Protein AF-G9NP53-F1 (afdb_monomer_lite)

Organism: Hypocrea atroviridis (strain ATCC 20476 / IMI 206040) (NCBI:txid452589)

Sequence (324 aa):
MNPSL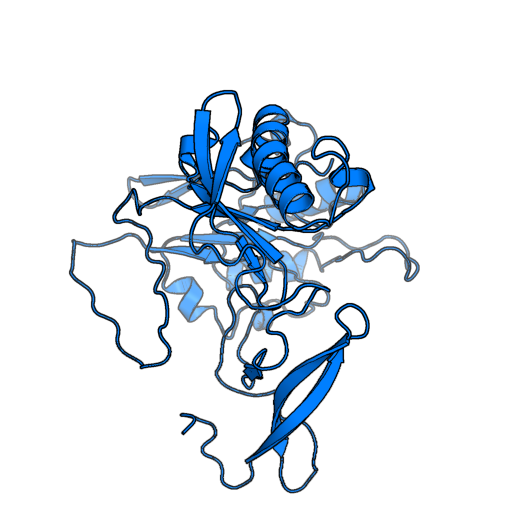ANDDTAITEVKIYNTDTQRILYAHVPVDKKSGISIPAGNATIAGVPGTSAPIWKDYKDAISGSRFKGIIPTRRTIDTLNVQGKKVDCPICDVANISVFVRATDVGLMGSELAKYITANAEVIALCKEPRGKAAQLIGMCADWELVHEQSPGLPFVVLITPLTHGAADLTIWNGDGRTRKEMLPKNMHLLMTGDINLLNVDNSTESFRRVVDSLSAADIVISNLECVLGMPEQAYSIQHEEFFANPFDGAEALHLGKIAAVGLANNINYGARNILGSIATLDKAGVPRTGAGANIEAARKSMIIERGVRKYGFLQRTSVY

pLDDT: mean 75.82, std 16.88, range [30.25, 96.56]

InterPro domains:
  IPR007400 PrpF-like [PF04303] (7-166)
  IPR007400 PrpF-like [PTHR43709] (8-168)
  IPR019079 Capsule synthesis protein, CapA [PF09587] (206-321)

Structure (mmCIF, N/CA/C/O backbone):
data_AF-G9NP53-F1
#
_entry.id   AF-G9NP53-F1
#
loop_
_atom_site.group_PDB
_atom_site.id
_atom_site.type_symbol
_atom_site.label_atom_id
_atom_site.label_alt_id
_atom_site.label_comp_id
_atom_site.label_asym_id
_atom_site.label_entity_id
_atom_site.label_seq_id
_atom_site.pdbx_PDB_ins_code
_atom_site.Cartn_x
_atom_site.Cartn_y
_atom_site.Cartn_z
_atom_site.occupancy
_atom_site.B_iso_or_equiv
_atom_site.auth_seq_id
_atom_site.auth_comp_id
_atom_site.auth_asym_id
_atom_site.auth_atom_id
_atom_site.pdbx_PDB_model_num
ATOM 1 N N . MET A 1 1 ? 17.529 -22.264 0.341 1.00 35.09 1 MET A N 1
ATOM 2 C CA . MET A 1 1 ? 18.015 -22.387 -1.052 1.00 35.09 1 MET A CA 1
ATOM 3 C C . MET A 1 1 ? 16.956 -21.777 -1.953 1.00 35.09 1 MET A C 1
ATOM 5 O O . MET A 1 1 ? 15.795 -22.127 -1.797 1.00 35.09 1 MET A O 1
ATOM 9 N N . ASN A 1 2 ? 17.343 -20.789 -2.760 1.00 33.88 2 ASN A N 1
ATOM 10 C CA . ASN A 1 2 ? 16.453 -19.831 -3.422 1.00 33.88 2 ASN A CA 1
ATOM 11 C C . ASN A 1 2 ? 16.086 -20.331 -4.838 1.00 33.88 2 ASN A C 1
ATOM 13 O O . ASN A 1 2 ? 17.003 -20.532 -5.637 1.00 33.88 2 ASN A O 1
ATOM 17 N N . PRO A 1 3 ? 14.809 -20.594 -5.164 1.00 38.16 3 PRO A N 1
ATOM 18 C CA . PRO A 1 3 ? 14.445 -21.141 -6.463 1.00 38.16 3 PRO A CA 1
ATOM 19 C C . PRO A 1 3 ? 14.340 -20.025 -7.519 1.00 38.16 3 PRO A C 1
ATOM 21 O O . PRO A 1 3 ? 13.545 -19.100 -7.386 1.00 38.16 3 PRO A O 1
ATOM 24 N N . SER A 1 4 ? 15.116 -20.177 -8.601 1.00 41.03 4 SER A N 1
ATOM 25 C CA . SER A 1 4 ? 15.067 -19.453 -9.893 1.00 41.03 4 SER A CA 1
ATOM 26 C C . SER A 1 4 ? 16.008 -18.263 -10.173 1.00 41.03 4 SER A C 1
ATOM 28 O O . SER A 1 4 ? 15.727 -17.457 -11.051 1.00 41.03 4 SER A O 1
ATOM 30 N N . LEU A 1 5 ? 17.209 -18.241 -9.585 1.00 47.09 5 LEU A N 1
ATOM 31 C CA . LEU A 1 5 ? 18.381 -17.597 -10.219 1.00 47.09 5 LEU A CA 1
ATOM 32 C C . LEU A 1 5 ? 19.334 -18.675 -10.758 1.00 47.09 5 LEU A C 1
ATOM 34 O O . LEU A 1 5 ? 20.488 -18.771 -10.356 1.00 47.09 5 LEU A O 1
ATOM 38 N N . ALA A 1 6 ? 18.819 -19.562 -11.611 1.00 44.91 6 ALA A N 1
ATOM 39 C CA . ALA A 1 6 ? 19.603 -20.632 -12.224 1.00 44.91 6 ALA A CA 1
ATOM 40 C C . ALA A 1 6 ? 20.339 -20.106 -13.467 1.00 44.91 6 ALA A C 1
ATOM 42 O O . ALA A 1 6 ? 20.002 -20.443 -14.597 1.00 44.91 6 ALA A O 1
ATOM 43 N N . ASN A 1 7 ? 21.326 -19.242 -13.248 1.00 56.44 7 ASN A N 1
ATOM 44 C CA . ASN A 1 7 ? 22.424 -19.053 -14.186 1.00 56.44 7 ASN A CA 1
ATOM 45 C C . ASN A 1 7 ? 23.712 -18.963 -13.360 1.00 56.44 7 ASN A C 1
ATOM 47 O O . ASN A 1 7 ? 23.769 -18.187 -12.404 1.00 56.44 7 ASN A O 1
ATOM 51 N N . ASP A 1 8 ? 24.728 -19.757 -13.704 1.00 67.44 8 ASP A N 1
ATOM 52 C CA . ASP A 1 8 ? 25.975 -19.877 -12.932 1.00 67.44 8 ASP A CA 1
ATOM 53 C C . ASP A 1 8 ? 26.728 -18.541 -12.793 1.00 67.44 8 ASP A C 1
ATOM 55 O O . ASP A 1 8 ? 27.549 -18.378 -11.887 1.00 67.44 8 ASP A O 1
ATOM 59 N N . ASP A 1 9 ? 26.394 -17.552 -13.623 1.00 78.81 9 ASP A N 1
ATOM 60 C CA . ASP A 1 9 ? 26.949 -16.198 -13.608 1.00 78.81 9 ASP A CA 1
ATOM 61 C C . ASP A 1 9 ? 26.278 -15.237 -12.596 1.00 78.81 9 ASP A C 1
ATOM 63 O O . ASP A 1 9 ? 26.756 -14.120 -12.411 1.00 78.81 9 ASP A O 1
ATOM 67 N N . THR A 1 10 ? 25.216 -15.641 -11.883 1.00 84.88 10 THR A N 1
ATOM 68 C CA . THR A 1 10 ? 24.562 -14.797 -10.857 1.00 84.88 10 THR A CA 1
ATOM 69 C C . THR A 1 10 ? 25.085 -15.079 -9.445 1.00 84.88 10 THR A C 1
ATOM 71 O O . THR A 1 10 ? 25.195 -16.231 -9.021 1.00 84.88 10 THR A O 1
ATOM 74 N N . ALA A 1 11 ? 25.378 -14.025 -8.681 1.00 89.19 11 ALA A N 1
ATOM 75 C CA . ALA A 1 11 ? 25.634 -14.075 -7.242 1.00 89.19 11 ALA A CA 1
ATOM 76 C C . ALA A 1 11 ? 24.608 -13.233 -6.471 1.00 89.19 11 ALA A C 1
ATOM 78 O O . ALA A 1 11 ? 23.942 -12.370 -7.033 1.00 89.19 11 ALA A O 1
ATOM 79 N N . ILE A 1 12 ? 24.487 -13.477 -5.165 1.00 91.62 12 ILE A N 1
ATOM 80 C CA . ILE A 1 12 ? 23.715 -12.627 -4.255 1.00 91.62 12 ILE A CA 1
ATOM 81 C C . ILE A 1 12 ? 24.695 -11.836 -3.395 1.00 91.62 12 ILE A C 1
ATOM 83 O O . ILE A 1 12 ? 25.454 -12.427 -2.628 1.00 91.62 12 ILE A O 1
ATOM 87 N N . THR A 1 13 ? 24.641 -10.512 -3.492 1.00 90.69 13 THR A N 1
ATOM 88 C CA . THR A 1 13 ? 25.391 -9.606 -2.621 1.00 90.69 13 THR A CA 1
ATOM 89 C C . THR A 1 13 ? 24.498 -9.132 -1.487 1.00 90.69 13 THR A C 1
ATOM 91 O O . THR A 1 13 ? 23.418 -8.587 -1.715 1.00 90.69 13 THR A O 1
ATOM 94 N N . GLU A 1 14 ? 24.953 -9.321 -0.250 1.00 92.69 14 GLU A N 1
ATOM 95 C CA . GLU A 1 14 ? 24.309 -8.730 0.920 1.00 92.69 14 GLU A CA 1
ATOM 96 C C . GLU A 1 14 ? 24.763 -7.273 1.079 1.00 92.69 14 GLU A C 1
ATOM 98 O O . GLU A 1 14 ? 25.935 -6.992 1.327 1.00 92.69 14 GLU A O 1
ATOM 103 N N . VAL A 1 15 ? 23.819 -6.342 0.955 1.00 91.06 15 VAL A N 1
ATOM 104 C CA . VAL A 1 15 ? 24.024 -4.918 1.220 1.00 91.06 15 VAL A CA 1
ATOM 105 C C . VAL A 1 15 ? 23.489 -4.601 2.610 1.00 91.06 15 VAL A C 1
ATOM 107 O O . VAL A 1 15 ? 22.301 -4.785 2.884 1.00 91.06 15 VAL A O 1
ATOM 110 N N . LYS A 1 16 ? 24.367 -4.096 3.480 1.00 93.06 16 LYS A N 1
ATOM 111 C CA . LYS A 1 16 ? 24.010 -3.624 4.822 1.00 93.06 16 LYS A CA 1
ATOM 112 C C . LYS A 1 16 ? 23.678 -2.141 4.759 1.00 93.06 16 LYS A C 1
ATOM 114 O O . LYS A 1 16 ? 24.523 -1.329 4.394 1.00 93.06 16 LYS A O 1
ATOM 119 N N . ILE A 1 17 ? 22.447 -1.798 5.110 1.00 90.62 17 ILE A N 1
ATOM 120 C CA . ILE A 1 17 ? 21.911 -0.440 5.055 1.00 90.62 17 ILE A CA 1
ATOM 121 C C . ILE A 1 17 ? 21.710 0.028 6.492 1.00 90.62 17 ILE A C 1
ATOM 123 O O . ILE A 1 17 ? 20.872 -0.516 7.207 1.00 90.62 17 ILE A O 1
ATOM 127 N N . TYR A 1 18 ? 22.467 1.030 6.928 1.00 87.94 18 TYR A N 1
ATOM 128 C CA . TYR A 1 18 ? 22.229 1.669 8.219 1.00 87.94 18 TYR A CA 1
ATOM 129 C C . TYR A 1 18 ? 21.083 2.674 8.085 1.00 87.94 18 TYR A C 1
ATOM 131 O O . TYR A 1 18 ? 21.248 3.725 7.469 1.00 87.94 18 TYR A O 1
ATOM 139 N N . ASN A 1 19 ? 19.913 2.335 8.632 1.00 83.19 19 ASN A N 1
ATOM 140 C CA . ASN A 1 19 ? 18.789 3.259 8.714 1.00 83.19 19 ASN A CA 1
ATOM 141 C C . ASN A 1 19 ? 19.038 4.233 9.872 1.00 83.19 19 ASN A C 1
ATOM 143 O O . ASN A 1 19 ? 19.035 3.824 11.034 1.00 83.19 19 ASN A O 1
ATOM 147 N N . THR A 1 20 ? 19.255 5.509 9.559 1.00 83.69 20 THR A N 1
ATOM 148 C CA . THR A 1 20 ? 19.589 6.549 10.541 1.00 83.69 20 THR A CA 1
ATOM 149 C C . THR A 1 20 ? 18.440 6.881 11.487 1.00 83.69 20 THR A C 1
ATOM 151 O O . THR A 1 20 ? 18.701 7.272 12.623 1.00 83.69 20 THR A O 1
ATOM 154 N N . ASP A 1 21 ? 17.189 6.669 11.071 1.00 76.88 21 ASP A N 1
ATOM 155 C CA . ASP A 1 21 ? 16.013 6.986 11.890 1.00 76.88 21 ASP A CA 1
ATOM 156 C C . ASP A 1 21 ? 15.859 5.998 13.052 1.00 76.88 21 ASP A C 1
ATOM 158 O O . ASP A 1 21 ? 15.597 6.381 14.194 1.00 76.88 21 ASP A O 1
ATOM 162 N N . THR A 1 22 ? 16.071 4.710 12.770 1.00 75.69 22 THR A N 1
ATOM 163 C CA . THR A 1 22 ? 15.953 3.619 13.751 1.00 75.69 22 THR A CA 1
ATOM 164 C C . THR A 1 22 ? 17.302 3.199 14.335 1.00 75.69 22 THR A C 1
ATOM 166 O O . THR A 1 22 ? 17.357 2.413 15.278 1.00 75.69 22 THR A O 1
ATOM 169 N N . GLN A 1 23 ? 18.407 3.684 13.762 1.00 83.56 23 GLN A N 1
ATOM 170 C CA . GLN A 1 23 ? 19.778 3.265 14.072 1.00 83.56 23 GLN A CA 1
ATOM 171 C C . GLN A 1 23 ? 19.969 1.742 13.974 1.00 83.56 23 GLN A C 1
ATOM 173 O O . GLN A 1 23 ? 20.745 1.142 14.723 1.00 83.56 23 GLN A O 1
ATOM 178 N N . ARG A 1 24 ? 19.235 1.098 13.058 1.00 82.06 24 ARG A N 1
ATOM 179 C CA . ARG A 1 24 ? 19.286 -0.353 12.820 1.00 82.06 24 ARG A CA 1
ATOM 180 C C . ARG A 1 24 ? 19.877 -0.664 11.458 1.00 82.06 24 ARG A C 1
ATOM 182 O O . ARG A 1 24 ? 19.814 0.149 10.538 1.00 82.06 24 ARG A O 1
ATOM 189 N N . ILE A 1 25 ? 20.428 -1.866 11.344 1.00 84.69 25 ILE A N 1
ATOM 190 C CA . ILE A 1 25 ? 20.913 -2.400 10.077 1.00 84.69 25 ILE A CA 1
ATOM 191 C C . ILE A 1 25 ? 19.766 -3.145 9.397 1.00 84.69 25 ILE A C 1
ATOM 193 O O . ILE A 1 25 ? 19.175 -4.057 9.971 1.00 84.69 25 ILE A O 1
ATOM 197 N N . LEU A 1 26 ? 19.463 -2.744 8.169 1.00 85.19 26 LEU A N 1
ATOM 198 C CA . LEU A 1 26 ? 18.594 -3.463 7.249 1.00 85.19 26 LEU A CA 1
ATOM 199 C C . LEU A 1 26 ? 19.466 -4.202 6.240 1.00 85.19 26 LEU A C 1
ATOM 201 O O . LEU A 1 26 ? 20.500 -3.688 5.808 1.00 85.19 26 LEU A O 1
ATOM 205 N N . TYR A 1 27 ? 19.033 -5.382 5.826 1.00 86.19 27 TYR A N 1
ATOM 206 C CA . TYR A 1 27 ? 19.751 -6.188 4.852 1.00 86.19 27 TYR A CA 1
ATOM 207 C C . TYR A 1 27 ? 18.969 -6.220 3.545 1.00 86.19 27 TYR A C 1
ATOM 209 O O . TYR A 1 27 ? 17.754 -6.429 3.526 1.00 86.19 27 TYR A O 1
ATOM 217 N N . ALA A 1 28 ? 19.663 -5.993 2.437 1.00 86.38 28 ALA A N 1
ATOM 218 C CA . ALA A 1 28 ? 19.130 -6.230 1.106 1.00 86.38 28 ALA A CA 1
ATOM 219 C C . ALA A 1 28 ? 19.991 -7.283 0.416 1.00 86.38 28 ALA A C 1
ATOM 221 O O . ALA A 1 28 ? 21.193 -7.096 0.253 1.00 86.38 28 ALA A O 1
ATOM 222 N N . HIS A 1 29 ? 19.375 -8.382 0.002 1.00 88.06 29 HIS A N 1
ATOM 223 C CA . HIS A 1 29 ? 20.045 -9.423 -0.764 1.00 88.06 29 HIS A CA 1
ATOM 224 C C . HIS A 1 29 ? 19.788 -9.148 -2.239 1.00 88.06 29 HIS A C 1
ATOM 226 O O . HIS A 1 29 ? 18.692 -9.394 -2.748 1.00 88.06 29 HIS A O 1
ATOM 232 N N . VAL A 1 30 ? 20.786 -8.554 -2.886 1.00 91.56 30 VAL A N 1
ATOM 233 C CA . VAL A 1 30 ? 20.684 -8.029 -4.244 1.00 91.56 30 VAL A CA 1
ATOM 234 C C . VAL A 1 30 ? 21.331 -9.023 -5.208 1.00 91.56 30 VAL A C 1
ATOM 236 O O . VAL A 1 30 ? 22.494 -9.382 -5.008 1.00 91.56 30 VAL A O 1
ATOM 239 N N . PRO A 1 31 ? 20.618 -9.480 -6.248 1.00 89.00 31 PRO A N 1
ATOM 240 C CA . PRO A 1 31 ? 21.229 -10.271 -7.304 1.00 89.00 31 PRO A CA 1
ATOM 241 C C . PRO A 1 31 ? 22.198 -9.403 -8.109 1.00 89.00 31 PRO A C 1
ATOM 243 O O . PRO A 1 31 ? 21.851 -8.300 -8.532 1.00 89.00 31 PRO A O 1
ATOM 246 N N . VAL A 1 32 ? 23.416 -9.902 -8.307 1.00 92.81 32 VAL A N 1
ATOM 247 C CA . VAL A 1 32 ? 24.489 -9.239 -9.052 1.00 92.81 32 VAL A CA 1
ATOM 248 C C . VAL A 1 32 ? 25.103 -10.190 -10.072 1.00 92.81 32 VAL A C 1
ATOM 250 O O . VAL A 1 32 ? 25.197 -11.399 -9.845 1.00 92.81 32 VAL A O 1
ATOM 253 N N . ASP A 1 33 ? 25.542 -9.639 -11.194 1.00 92.38 33 ASP A N 1
ATOM 254 C CA . ASP A 1 33 ? 26.311 -10.368 -12.195 1.00 92.38 33 ASP A CA 1
ATOM 255 C C . ASP A 1 33 ? 27.753 -10.547 -11.696 1.00 92.38 33 ASP A C 1
ATOM 257 O O . ASP A 1 33 ? 28.422 -9.577 -11.337 1.00 92.38 33 ASP A O 1
ATOM 261 N N . LYS A 1 34 ? 28.248 -11.791 -11.641 1.00 89.50 34 LYS A N 1
ATOM 262 C CA . LYS A 1 34 ? 29.565 -12.119 -11.061 1.00 89.50 34 LYS A CA 1
ATOM 263 C C . LYS A 1 34 ? 30.738 -11.470 -11.797 1.00 89.50 34 LYS A C 1
ATOM 265 O O . LYS A 1 34 ? 31.787 -11.276 -11.190 1.00 89.50 34 LYS A O 1
ATOM 270 N N . LYS A 1 35 ? 30.592 -11.187 -13.095 1.00 89.06 35 LYS A N 1
ATOM 271 C CA . LYS A 1 35 ? 31.678 -10.693 -13.956 1.00 89.06 35 LYS A CA 1
ATOM 272 C C . LYS A 1 35 ? 31.791 -9.173 -13.898 1.00 89.06 35 LYS A C 1
ATOM 274 O O . LYS A 1 35 ? 32.889 -8.645 -13.771 1.00 89.06 35 LYS A O 1
ATOM 279 N N . SER A 1 36 ? 30.662 -8.480 -13.987 1.00 90.62 36 SER A N 1
ATOM 280 C CA . SER A 1 36 ? 30.586 -7.017 -13.976 1.00 90.62 36 SER A CA 1
ATOM 281 C C . SER A 1 36 ? 30.440 -6.427 -12.572 1.00 90.62 36 SER A C 1
ATOM 283 O O . SER A 1 36 ? 30.781 -5.266 -12.367 1.00 90.62 36 SER A O 1
ATOM 285 N N . GLY A 1 37 ? 29.929 -7.198 -11.605 1.00 88.81 37 GLY A N 1
ATOM 286 C CA . GLY A 1 37 ? 29.605 -6.724 -10.257 1.00 88.81 37 GLY A CA 1
ATOM 287 C C . GLY A 1 37 ? 28.360 -5.829 -10.186 1.00 88.81 37 GLY A C 1
ATOM 288 O O . GLY A 1 37 ? 28.064 -5.283 -9.124 1.00 88.81 37 GLY A O 1
ATOM 289 N N . ILE A 1 38 ? 27.632 -5.663 -11.294 1.00 91.56 38 ILE A N 1
ATOM 290 C CA . ILE A 1 38 ? 26.453 -4.794 -11.393 1.00 91.56 38 ILE A CA 1
ATOM 291 C C . ILE A 1 38 ? 25.209 -5.563 -10.931 1.00 91.56 38 ILE A C 1
ATOM 293 O O . ILE A 1 38 ? 25.101 -6.774 -11.136 1.00 91.56 38 ILE A O 1
ATOM 297 N N . SER A 1 39 ? 24.258 -4.870 -10.298 1.00 92.06 39 SER A N 1
ATOM 298 C CA . SER A 1 39 ? 22.967 -5.464 -9.941 1.00 92.06 39 SER A CA 1
ATOM 299 C C . SER A 1 39 ? 22.205 -5.923 -11.183 1.00 92.06 39 SER A C 1
ATOM 301 O O . SER A 1 39 ? 22.222 -5.262 -12.217 1.00 92.06 39 SER A O 1
ATOM 303 N N . ILE A 1 40 ? 21.519 -7.058 -11.077 1.00 90.88 40 ILE A N 1
ATOM 304 C CA . ILE A 1 40 ? 20.711 -7.635 -12.152 1.00 90.88 40 ILE A CA 1
ATOM 305 C C . ILE A 1 40 ? 19.269 -7.154 -11.958 1.00 90.88 40 ILE A C 1
ATOM 307 O O . ILE A 1 40 ? 18.625 -7.590 -11.006 1.00 90.88 40 ILE A O 1
ATOM 311 N N . PRO A 1 41 ? 18.724 -6.277 -12.820 1.00 84.31 41 PRO A N 1
ATOM 312 C CA . PRO A 1 41 ? 17.357 -5.782 -12.659 1.00 84.31 41 PRO A CA 1
ATOM 313 C C . PRO A 1 41 ? 16.319 -6.772 -13.200 1.00 84.31 41 PRO A C 1
ATOM 315 O O . PRO A 1 41 ? 15.203 -6.848 -12.694 1.00 84.31 41 PRO A O 1
ATOM 318 N N . ALA A 1 42 ? 16.682 -7.542 -14.228 1.00 87.00 42 ALA A N 1
ATOM 319 C CA . ALA A 1 42 ? 15.784 -8.469 -14.903 1.00 87.00 42 ALA A CA 1
ATOM 320 C C . ALA A 1 42 ? 15.569 -9.757 -14.095 1.00 87.00 42 ALA A C 1
ATOM 322 O O . ALA A 1 42 ? 16.513 -10.370 -13.603 1.00 87.00 42 ALA A O 1
ATOM 323 N N . GLY A 1 43 ? 14.320 -10.202 -14.012 1.00 82.88 43 GLY A N 1
ATOM 324 C CA . GLY A 1 43 ? 13.930 -11.449 -13.361 1.00 82.88 43 GLY A CA 1
ATOM 325 C C . GLY A 1 43 ? 12.447 -11.724 -13.571 1.00 82.88 43 GLY A C 1
ATOM 326 O O . GLY A 1 43 ? 11.799 -11.054 -14.372 1.00 82.88 43 GLY A O 1
ATOM 327 N N . ASN A 1 44 ? 11.913 -12.721 -12.875 1.00 81.31 44 ASN A N 1
ATOM 328 C CA . ASN A 1 44 ? 10.543 -13.220 -13.038 1.00 81.31 44 ASN A CA 1
ATOM 329 C C . ASN A 1 44 ? 9.640 -12.952 -11.817 1.00 81.31 44 ASN A C 1
ATOM 331 O O . ASN A 1 44 ? 8.507 -13.429 -11.791 1.00 81.31 44 ASN A O 1
ATOM 335 N N . ALA A 1 45 ? 10.113 -12.212 -10.808 1.00 67.50 45 ALA A N 1
ATOM 336 C CA . ALA A 1 45 ? 9.325 -11.913 -9.617 1.00 67.50 45 ALA A CA 1
ATOM 337 C C . ALA A 1 45 ? 8.391 -10.717 -9.852 1.00 67.50 45 ALA A C 1
ATOM 339 O O . ALA A 1 45 ? 8.790 -9.728 -10.463 1.00 67.50 45 ALA A O 1
ATOM 340 N N . THR A 1 46 ? 7.170 -10.795 -9.319 1.00 65.56 46 THR A N 1
ATOM 341 C CA . THR A 1 46 ? 6.154 -9.729 -9.349 1.00 65.56 46 THR A CA 1
ATOM 342 C C . THR A 1 46 ? 5.867 -9.217 -7.940 1.00 65.56 46 THR A C 1
ATOM 344 O O . THR A 1 46 ? 5.796 -10.015 -7.004 1.00 65.56 46 THR A O 1
ATOM 347 N N . ILE A 1 47 ? 5.609 -7.918 -7.790 1.00 61.09 47 ILE A N 1
ATOM 348 C CA . ILE A 1 47 ? 5.109 -7.313 -6.546 1.00 61.09 47 ILE A CA 1
ATOM 349 C C . ILE A 1 47 ? 3.778 -6.630 -6.869 1.00 61.09 47 ILE A C 1
ATOM 351 O O . ILE A 1 47 ? 3.680 -5.902 -7.853 1.00 61.09 47 ILE A O 1
ATOM 355 N N . ALA A 1 48 ? 2.738 -6.876 -6.068 1.00 50.94 48 ALA A N 1
ATOM 356 C CA . ALA A 1 48 ? 1.441 -6.231 -6.264 1.00 50.94 48 ALA A CA 1
ATOM 357 C C . ALA A 1 48 ? 1.595 -4.701 -6.203 1.00 50.94 48 ALA A C 1
ATOM 359 O O . ALA A 1 48 ? 2.179 -4.177 -5.258 1.00 50.94 48 ALA A O 1
ATOM 360 N N . GLY A 1 49 ? 1.092 -3.999 -7.220 1.00 51.34 49 GLY A N 1
ATOM 361 C CA . GLY A 1 49 ? 1.283 -2.552 -7.371 1.00 51.34 49 GLY A CA 1
ATOM 362 C C . GLY A 1 49 ? 2.555 -2.136 -8.125 1.00 51.34 49 GLY A C 1
ATOM 363 O O . GLY A 1 49 ? 2.738 -0.946 -8.342 1.00 51.34 49 GLY A O 1
ATOM 364 N N . VAL A 1 50 ? 3.408 -3.074 -8.568 1.00 53.09 50 VAL A N 1
ATOM 365 C CA . VAL A 1 50 ? 4.604 -2.794 -9.388 1.00 53.09 50 VAL A CA 1
ATOM 366 C C . VAL A 1 50 ? 4.495 -3.525 -10.737 1.00 53.09 50 VAL A C 1
ATOM 368 O O . VAL A 1 50 ? 4.502 -4.758 -10.752 1.00 53.09 50 VAL A O 1
ATOM 371 N N . PRO A 1 51 ? 4.380 -2.813 -11.876 1.00 51.38 51 PRO A N 1
ATOM 372 C CA . PRO A 1 51 ? 4.285 -3.437 -13.196 1.00 51.38 51 PRO A CA 1
ATOM 373 C C . PRO A 1 51 ? 5.545 -4.215 -13.607 1.00 51.38 51 PRO A C 1
ATOM 375 O O . PRO A 1 51 ? 6.670 -3.792 -13.352 1.00 51.38 51 PRO A O 1
ATOM 378 N N . GLY A 1 52 ? 5.346 -5.312 -14.340 1.00 67.44 52 GLY A N 1
ATOM 379 C CA . GLY A 1 52 ? 6.425 -6.127 -14.900 1.00 67.44 52 GLY A CA 1
ATOM 380 C C . GLY A 1 52 ? 6.978 -7.179 -13.938 1.00 67.44 52 GLY A C 1
ATOM 381 O O . GLY A 1 52 ? 6.409 -7.463 -12.884 1.00 67.44 52 GLY A O 1
ATOM 382 N N . THR A 1 53 ? 8.083 -7.798 -14.348 1.00 68.56 53 THR A N 1
ATOM 383 C CA . THR A 1 53 ? 8.845 -8.718 -13.509 1.00 68.56 53 THR A CA 1
ATOM 384 C C . THR A 1 53 ? 10.282 -8.253 -13.405 1.00 68.56 53 THR A C 1
ATOM 386 O O . THR A 1 53 ? 10.888 -7.842 -14.396 1.00 68.56 53 THR A O 1
ATOM 389 N N . SER A 1 54 ? 10.838 -8.374 -12.211 1.00 81.19 54 SER A N 1
ATOM 390 C CA . SER A 1 54 ? 12.215 -7.989 -11.930 1.00 81.19 54 SER A CA 1
ATOM 391 C C . SER A 1 54 ? 12.901 -9.070 -11.116 1.00 81.19 54 SER A C 1
ATOM 393 O O . SER A 1 54 ? 12.275 -10.025 -10.640 1.00 81.19 54 SER A O 1
ATOM 395 N N . ALA A 1 55 ? 14.214 -8.950 -10.975 1.00 84.75 55 ALA A N 1
ATOM 396 C CA . ALA A 1 55 ? 14.938 -9.794 -10.049 1.00 84.75 55 ALA A CA 1
ATOM 397 C C . ALA A 1 55 ? 14.462 -9.481 -8.618 1.00 84.75 55 ALA A C 1
ATOM 399 O O . ALA A 1 55 ? 14.359 -8.306 -8.247 1.00 84.75 55 ALA A O 1
ATOM 400 N N . PRO A 1 56 ? 14.145 -10.497 -7.801 1.00 83.19 56 PRO A N 1
ATOM 401 C CA . PRO A 1 56 ? 13.695 -10.258 -6.442 1.00 83.19 56 PRO A CA 1
ATOM 402 C C . PRO A 1 56 ? 14.855 -9.725 -5.598 1.00 83.19 56 PRO A C 1
ATOM 404 O O . PRO A 1 56 ? 15.907 -10.356 -5.501 1.00 83.19 56 PRO A O 1
ATOM 407 N N . ILE A 1 57 ? 14.640 -8.588 -4.937 1.00 82.69 57 ILE A N 1
ATOM 408 C CA . ILE A 1 57 ? 15.509 -8.128 -3.854 1.00 82.69 57 ILE A CA 1
ATOM 409 C C . ILE A 1 57 ? 14.854 -8.547 -2.546 1.00 82.69 57 ILE A C 1
ATOM 411 O O . ILE A 1 57 ? 13.814 -8.010 -2.164 1.00 82.69 57 ILE A O 1
ATOM 415 N N . TRP A 1 58 ? 15.469 -9.498 -1.846 1.00 81.88 58 TRP A N 1
ATOM 416 C CA . TRP A 1 58 ? 14.981 -9.886 -0.527 1.00 81.88 58 TRP A CA 1
ATOM 417 C C . TRP A 1 58 ? 15.380 -8.820 0.489 1.00 81.88 58 TRP A C 1
ATOM 419 O O . TRP A 1 58 ? 16.565 -8.514 0.646 1.00 81.88 58 TRP A O 1
ATOM 429 N N . LYS A 1 59 ? 14.388 -8.243 1.166 1.00 79.56 59 LYS A N 1
ATOM 430 C CA . LYS A 1 59 ? 14.602 -7.338 2.293 1.00 79.56 59 LYS A CA 1
ATOM 431 C C . LYS A 1 59 ? 14.508 -8.137 3.581 1.00 79.56 59 LYS A C 1
ATOM 433 O O . LYS A 1 59 ? 13.483 -8.750 3.861 1.00 79.56 59 LYS A O 1
ATOM 438 N N . ASP A 1 60 ? 15.583 -8.115 4.351 1.00 77.50 60 ASP A N 1
ATOM 439 C CA . ASP A 1 60 ? 15.687 -8.814 5.621 1.00 77.50 60 ASP A CA 1
ATOM 440 C C . ASP A 1 60 ? 15.845 -7.800 6.764 1.00 77.50 60 ASP A C 1
ATOM 442 O O . ASP A 1 60 ? 16.769 -6.982 6.804 1.00 77.50 60 ASP A O 1
ATOM 446 N N . TYR A 1 61 ? 14.884 -7.858 7.683 1.00 75.94 61 TYR A N 1
ATOM 447 C CA . TYR A 1 61 ? 14.736 -6.975 8.835 1.00 75.94 61 TYR A CA 1
ATOM 448 C C . TYR A 1 61 ? 15.186 -7.655 10.141 1.00 75.94 61 TYR A C 1
ATOM 450 O O . TYR A 1 61 ? 14.813 -7.194 11.219 1.00 75.94 61 TYR A O 1
ATOM 458 N N . LYS A 1 62 ? 15.981 -8.737 10.079 1.00 74.81 62 LYS A N 1
ATOM 459 C CA . LYS A 1 62 ? 16.429 -9.514 11.254 1.00 74.81 62 LYS A CA 1
ATOM 460 C C . LYS A 1 62 ? 17.033 -8.674 12.386 1.00 74.81 62 LYS A C 1
ATOM 462 O O . LYS A 1 62 ? 16.745 -8.941 13.549 1.00 74.81 62 LYS A O 1
ATOM 467 N N . ASP A 1 63 ? 17.774 -7.613 12.055 1.00 76.69 63 ASP A N 1
ATOM 468 C CA . ASP A 1 63 ? 18.399 -6.713 13.042 1.00 76.69 63 ASP A CA 1
ATOM 469 C C . ASP A 1 63 ? 17.595 -5.418 13.268 1.00 76.69 63 ASP A C 1
ATOM 471 O O . ASP A 1 63 ? 18.044 -4.505 13.964 1.00 76.69 63 ASP A O 1
ATOM 475 N N . ALA A 1 64 ? 16.390 -5.335 12.698 1.00 69.94 64 ALA A N 1
ATOM 476 C CA . ALA A 1 64 ? 15.414 -4.274 12.946 1.00 69.94 64 ALA A CA 1
ATOM 477 C C . ALA A 1 64 ? 14.389 -4.654 14.029 1.00 69.94 64 ALA A C 1
ATOM 479 O O . ALA A 1 64 ? 13.396 -3.954 14.234 1.00 69.94 64 ALA A O 1
ATOM 480 N N . ILE A 1 65 ? 14.618 -5.765 14.729 1.00 63.97 65 ILE A N 1
ATOM 481 C CA . ILE A 1 65 ? 13.892 -6.116 15.946 1.00 63.97 65 ILE A CA 1
ATOM 482 C C . ILE A 1 65 ? 14.210 -5.070 17.020 1.00 63.97 65 ILE A C 1
ATOM 484 O O . ILE A 1 65 ? 15.382 -4.779 17.269 1.00 63.97 65 ILE A O 1
ATOM 488 N N . SER A 1 66 ? 13.185 -4.537 17.696 1.00 59.69 66 SER A N 1
ATOM 489 C CA . SER A 1 66 ? 13.369 -3.499 18.721 1.00 59.69 66 SER A CA 1
ATOM 490 C C . SER A 1 66 ? 13.935 -2.190 18.135 1.00 59.69 66 SER A C 1
ATOM 492 O O . SER A 1 66 ? 14.836 -1.565 18.707 1.00 59.69 66 SER A O 1
ATOM 494 N N . GLY A 1 67 ? 13.474 -1.812 16.937 1.00 53.84 67 GLY A N 1
ATOM 495 C CA . GLY A 1 67 ? 14.023 -0.730 16.112 1.00 53.84 67 GLY A CA 1
ATOM 496 C C . GLY A 1 67 ? 13.836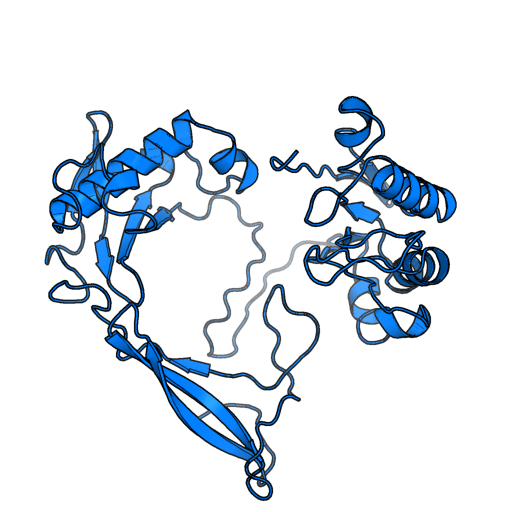 0.670 16.692 1.00 53.84 67 GLY A C 1
ATOM 497 O O . GLY A 1 67 ? 14.552 1.597 16.329 1.00 53.84 67 GLY A O 1
ATOM 498 N N . SER A 1 68 ? 12.934 0.816 17.651 1.00 53.38 68 SER A N 1
ATOM 499 C CA . SER A 1 68 ? 12.510 2.102 18.188 1.00 53.38 68 SER A CA 1
ATOM 500 C C . SER A 1 68 ? 12.708 2.144 19.692 1.00 53.38 68 SER A C 1
ATOM 502 O O . SER A 1 68 ? 11.798 1.825 20.428 1.00 53.38 68 SER A O 1
ATOM 504 N N . ARG A 1 69 ? 13.888 2.554 20.168 1.00 57.28 69 ARG A N 1
ATOM 505 C CA . ARG A 1 69 ? 14.173 3.003 21.557 1.00 57.28 69 ARG A CA 1
ATOM 506 C C . ARG A 1 69 ? 13.793 2.083 22.751 1.00 57.28 69 ARG A C 1
ATOM 508 O O . ARG A 1 69 ? 14.224 2.382 23.863 1.00 57.28 69 ARG A O 1
ATOM 515 N N . PHE A 1 70 ? 13.067 0.977 22.579 1.00 60.25 70 PHE A N 1
ATOM 516 C CA . PHE A 1 70 ? 12.506 0.148 23.654 1.00 60.25 70 PHE A CA 1
ATOM 517 C C . PHE A 1 70 ? 13.205 -1.211 23.773 1.00 60.25 70 PHE A C 1
ATOM 519 O O . PHE A 1 70 ? 14.015 -1.584 22.929 1.00 60.25 70 PHE A O 1
ATOM 526 N N . LYS A 1 71 ? 12.969 -1.921 24.887 1.00 57.78 71 LYS A N 1
ATOM 527 C CA . LYS A 1 71 ? 13.731 -3.112 25.314 1.00 57.78 71 LYS A CA 1
ATOM 528 C C . LYS A 1 71 ? 13.055 -4.430 24.900 1.00 57.78 71 LYS A C 1
ATOM 530 O O . LYS A 1 71 ? 12.652 -5.204 25.770 1.00 57.78 71 LYS A O 1
ATOM 535 N N . GLY A 1 72 ? 12.974 -4.699 23.599 1.00 67.31 72 GLY A N 1
ATOM 536 C CA . GLY A 1 72 ? 12.580 -5.994 23.032 1.00 67.31 72 GLY A CA 1
ATOM 537 C C . GLY A 1 72 ? 11.335 -5.957 22.142 1.00 67.31 72 GLY A C 1
ATOM 538 O O . GLY A 1 72 ? 10.627 -4.958 22.081 1.00 67.31 72 GLY A O 1
ATOM 539 N N . ILE A 1 73 ? 11.059 -7.096 21.491 1.00 73.44 73 ILE A N 1
ATOM 540 C CA . ILE A 1 73 ? 9.939 -7.310 20.545 1.00 73.44 73 ILE A CA 1
ATOM 541 C C . ILE A 1 73 ? 8.584 -6.939 21.152 1.00 73.44 73 ILE A C 1
ATOM 543 O O . ILE A 1 73 ? 7.720 -6.422 20.455 1.00 73.44 73 ILE A O 1
ATOM 547 N N . ILE A 1 74 ? 8.405 -7.214 22.445 1.00 80.06 74 ILE A N 1
ATOM 548 C CA . ILE A 1 74 ? 7.189 -6.929 23.206 1.00 80.06 74 ILE A CA 1
ATOM 549 C C . ILE A 1 74 ? 7.552 -5.881 24.266 1.00 80.06 74 ILE A C 1
ATOM 551 O O . ILE A 1 74 ? 8.018 -6.257 25.350 1.00 80.06 74 ILE A O 1
ATOM 555 N N . PRO A 1 75 ? 7.398 -4.573 23.979 1.00 83.69 75 PRO A N 1
ATOM 556 C CA . PRO A 1 75 ? 7.919 -3.504 24.836 1.00 83.69 75 PRO A CA 1
ATOM 557 C C . PRO A 1 75 ? 7.352 -3.523 26.262 1.00 83.69 75 PRO A C 1
ATOM 559 O O . PRO A 1 75 ? 8.058 -3.205 27.218 1.00 83.69 75 PRO A O 1
ATOM 562 N N . THR A 1 76 ? 6.100 -3.956 26.417 1.00 87.69 76 THR A N 1
ATOM 563 C CA . THR A 1 76 ? 5.396 -4.081 27.706 1.00 87.69 76 THR A CA 1
ATOM 564 C C . THR A 1 76 ? 5.716 -5.379 28.448 1.00 87.69 76 THR A C 1
ATOM 566 O O . THR A 1 76 ? 5.347 -5.537 29.613 1.00 87.69 76 THR A O 1
ATOM 569 N N . ARG A 1 77 ? 6.406 -6.323 27.788 1.00 83.56 77 ARG A N 1
ATOM 570 C CA . ARG A 1 77 ? 6.635 -7.712 28.232 1.00 83.56 77 ARG A CA 1
ATOM 571 C C . ARG A 1 77 ? 5.356 -8.526 28.447 1.00 83.56 77 ARG A C 1
ATOM 573 O O . ARG A 1 77 ? 5.406 -9.590 29.064 1.00 83.56 77 ARG A O 1
ATOM 580 N N . ARG A 1 78 ? 4.224 -8.053 27.927 1.00 83.25 78 ARG A N 1
ATOM 581 C CA . ARG A 1 78 ? 2.942 -8.755 27.926 1.00 83.25 78 ARG A CA 1
ATOM 582 C C . ARG A 1 78 ? 2.539 -8.991 26.484 1.00 83.25 78 ARG A C 1
ATOM 584 O O . ARG A 1 78 ? 2.499 -8.064 25.690 1.00 83.25 78 ARG A O 1
ATOM 591 N N . THR A 1 79 ? 2.255 -10.239 26.136 1.00 76.06 79 THR A N 1
ATOM 592 C CA . THR A 1 79 ? 1.824 -10.588 24.774 1.00 76.06 79 THR A CA 1
ATOM 593 C C . THR A 1 79 ? 0.508 -9.911 24.396 1.00 76.06 79 THR A C 1
ATOM 595 O O . THR A 1 79 ? 0.264 -9.663 23.219 1.00 76.06 79 THR A O 1
ATOM 598 N N . ILE A 1 80 ? -0.322 -9.600 25.394 1.00 85.19 80 ILE A N 1
ATOM 599 C CA . ILE A 1 80 ? -1.567 -8.855 25.260 1.00 85.19 80 ILE A CA 1
ATOM 600 C C . ILE A 1 80 ? -1.645 -7.863 26.422 1.00 85.19 80 ILE A C 1
ATOM 602 O O . ILE A 1 80 ? -1.599 -8.268 27.586 1.00 85.19 80 ILE A O 1
ATOM 606 N N . ASP A 1 81 ? -1.778 -6.576 26.112 1.00 90.88 81 ASP A N 1
ATOM 607 C CA . ASP A 1 81 ? -2.148 -5.552 27.084 1.00 90.88 81 ASP A CA 1
ATOM 608 C C . ASP A 1 81 ? -3.653 -5.300 27.017 1.00 90.88 81 ASP A C 1
ATOM 610 O O . ASP A 1 81 ? -4.241 -5.315 25.942 1.00 90.88 81 ASP A O 1
ATOM 614 N N . THR A 1 82 ? -4.290 -5.041 28.156 1.00 95.56 82 THR A N 1
ATOM 615 C CA . THR A 1 82 ? -5.702 -4.645 28.193 1.00 95.56 82 THR A CA 1
ATOM 616 C C . THR A 1 82 ? -5.788 -3.144 28.437 1.00 95.56 82 THR A C 1
ATOM 618 O O . THR A 1 82 ? -5.450 -2.664 29.521 1.00 95.56 82 THR A O 1
ATOM 621 N N . LEU A 1 83 ? -6.255 -2.400 27.439 1.00 94.56 83 LEU A N 1
ATOM 622 C CA . LEU A 1 83 ? -6.449 -0.956 27.504 1.00 94.56 83 LEU A CA 1
ATOM 623 C C . LEU A 1 83 ? -7.925 -0.642 27.749 1.00 94.56 83 LEU A C 1
ATOM 625 O O . LEU A 1 83 ? -8.813 -1.333 27.258 1.00 94.56 83 LEU A O 1
ATOM 629 N N . ASN A 1 84 ? -8.204 0.414 28.511 1.00 93.38 84 ASN A N 1
ATOM 630 C CA . ASN A 1 84 ? -9.556 0.959 28.577 1.00 93.38 84 ASN A CA 1
ATOM 631 C C . ASN A 1 84 ? -9.753 1.884 27.373 1.00 93.38 84 ASN A C 1
ATOM 633 O O . ASN A 1 84 ? -9.064 2.896 27.305 1.00 93.38 84 ASN A O 1
ATOM 637 N N . VAL A 1 85 ? -10.647 1.554 26.449 1.00 90.19 85 VAL A N 1
ATOM 638 C CA . VAL A 1 85 ? -10.980 2.338 25.251 1.00 90.19 85 VAL A CA 1
ATOM 639 C C . VAL A 1 85 ? -12.479 2.607 25.295 1.00 90.19 85 VAL A C 1
ATOM 641 O O . VAL A 1 85 ? -13.266 1.667 25.404 1.00 90.19 85 VAL A O 1
ATOM 644 N N . GLN A 1 86 ? -12.885 3.877 25.305 1.00 88.00 86 GLN A N 1
ATOM 645 C CA . GLN A 1 86 ? -14.292 4.282 25.450 1.00 88.00 86 GLN A CA 1
ATOM 646 C C . GLN A 1 86 ? -15.046 3.629 26.629 1.00 88.00 86 GLN A C 1
ATOM 648 O O . GLN A 1 86 ? -16.220 3.269 26.526 1.00 88.00 86 GLN A O 1
ATOM 653 N N . GLY A 1 87 ? -14.371 3.422 27.761 1.00 88.19 87 GLY A N 1
ATOM 654 C CA . GLY A 1 87 ? -14.968 2.777 28.938 1.00 88.19 87 GLY A CA 1
ATOM 655 C C . GLY A 1 87 ? -15.072 1.248 28.850 1.00 88.19 87 GLY A C 1
ATOM 656 O O . GLY A 1 87 ? -15.585 0.623 29.780 1.00 88.19 87 GLY A O 1
ATOM 657 N N . LYS A 1 88 ? -14.581 0.628 27.769 1.00 90.75 88 LYS A N 1
ATOM 658 C CA . LYS A 1 88 ? -14.521 -0.827 27.581 1.00 90.75 88 LYS A CA 1
ATOM 659 C C . LYS A 1 88 ? -13.087 -1.327 27.695 1.00 90.75 88 LYS A C 1
ATOM 661 O O . LYS A 1 88 ? -12.144 -0.669 27.271 1.00 90.75 88 LYS A O 1
ATOM 666 N N . LYS A 1 89 ? -12.917 -2.535 28.228 1.00 94.44 89 LYS A N 1
ATOM 667 C CA . LYS A 1 89 ? -11.624 -3.229 28.215 1.00 94.44 89 LYS A CA 1
ATOM 668 C C . LYS A 1 89 ? -11.397 -3.853 26.839 1.00 94.44 89 LYS A C 1
ATOM 670 O O . LYS A 1 89 ? -12.195 -4.684 26.418 1.00 94.44 89 LYS A O 1
ATOM 675 N N . VAL A 1 90 ? -10.321 -3.450 26.177 1.00 92.94 90 VAL A N 1
ATOM 676 C CA . VAL A 1 90 ? -9.928 -3.889 24.836 1.00 92.94 90 VAL A CA 1
ATOM 677 C C . VAL A 1 90 ? -8.540 -4.507 24.905 1.00 92.94 90 VAL A C 1
ATOM 679 O O . VAL A 1 90 ? -7.640 -3.956 25.538 1.00 92.94 90 VAL A O 1
ATOM 682 N N . ASP A 1 91 ? -8.375 -5.656 24.260 1.00 90.62 91 ASP A N 1
ATOM 683 C CA . ASP A 1 91 ? -7.085 -6.329 24.163 1.00 90.62 91 ASP A CA 1
ATOM 684 C C . ASP A 1 91 ? -6.279 -5.739 23.009 1.00 90.62 91 ASP A C 1
ATOM 686 O O . ASP A 1 91 ? -6.721 -5.755 21.859 1.00 90.62 91 ASP A O 1
ATOM 690 N N . CYS A 1 92 ? -5.084 -5.261 23.328 1.00 90.31 92 CYS A N 1
ATOM 691 C CA . CYS A 1 92 ? -4.194 -4.565 22.419 1.00 90.31 92 CYS A CA 1
ATOM 692 C C . CYS A 1 92 ? -2.775 -5.143 22.516 1.00 90.31 92 CYS A C 1
ATOM 694 O O . CYS A 1 92 ? -1.984 -4.691 23.344 1.00 90.31 92 CYS A O 1
ATOM 696 N N . PRO A 1 93 ? -2.408 -6.141 21.696 1.00 85.75 93 PRO A N 1
ATOM 697 C CA . PRO A 1 93 ? -1.013 -6.535 21.534 1.00 85.75 93 PRO A CA 1
ATOM 698 C C . PRO A 1 93 ? -0.173 -5.365 21.007 1.00 85.75 93 PRO A C 1
ATOM 700 O O . PRO A 1 93 ? -0.589 -4.667 20.078 1.00 85.75 93 PRO A O 1
ATOM 703 N N . ILE A 1 94 ? 1.021 -5.172 21.569 1.00 87.25 94 ILE A N 1
ATOM 704 C CA . ILE A 1 94 ? 1.967 -4.127 21.156 1.00 87.25 94 ILE A CA 1
ATOM 705 C C . ILE A 1 94 ? 3.292 -4.792 20.784 1.00 87.25 94 ILE A C 1
ATOM 707 O O . ILE A 1 94 ? 3.879 -5.513 21.593 1.00 87.25 94 ILE A O 1
ATOM 711 N N . CYS A 1 95 ? 3.767 -4.545 19.564 1.00 81.94 95 CYS A N 1
ATOM 712 C CA . CYS A 1 95 ? 4.967 -5.180 19.021 1.00 81.94 95 CYS A CA 1
ATOM 713 C C . CYS A 1 95 ? 5.906 -4.148 18.385 1.00 81.94 95 CYS A C 1
ATOM 715 O O . CYS A 1 95 ? 5.444 -3.253 17.683 1.00 81.94 95 CYS A O 1
ATOM 717 N N . ASP A 1 96 ? 7.215 -4.308 18.594 1.00 77.56 96 ASP A N 1
ATOM 718 C CA . ASP A 1 96 ? 8.290 -3.518 17.977 1.00 77.56 96 ASP A CA 1
ATOM 719 C C . ASP A 1 96 ? 9.165 -4.420 17.088 1.00 77.56 96 ASP A C 1
ATOM 721 O O . ASP A 1 96 ? 10.166 -5.007 17.520 1.00 77.56 96 ASP A O 1
ATOM 725 N N . VAL A 1 97 ? 8.750 -4.549 15.826 1.00 70.69 97 VAL A N 1
ATOM 726 C CA . VAL A 1 97 ? 9.523 -5.209 14.766 1.00 70.69 97 VAL A CA 1
ATOM 727 C C . VAL A 1 97 ? 9.488 -4.306 13.541 1.00 70.69 97 VAL A C 1
ATOM 729 O O . VAL A 1 97 ? 8.427 -4.106 12.954 1.00 70.69 97 VAL A O 1
ATOM 732 N N . ALA A 1 98 ? 10.646 -3.757 13.168 1.00 72.12 98 ALA A N 1
ATOM 733 C CA . ALA A 1 98 ? 10.823 -2.665 12.206 1.00 72.12 98 ALA A CA 1
ATOM 734 C C . ALA A 1 98 ? 10.166 -1.336 12.629 1.00 72.12 98 ALA A C 1
ATOM 736 O O . ALA A 1 98 ? 10.863 -0.331 12.724 1.00 72.12 98 ALA A O 1
ATOM 737 N N . ASN A 1 99 ? 8.864 -1.337 12.916 1.00 79.31 99 ASN A N 1
ATOM 738 C CA . ASN A 1 99 ? 8.119 -0.215 13.480 1.00 79.31 99 ASN A CA 1
ATOM 739 C C . ASN A 1 99 ? 7.197 -0.696 14.601 1.00 79.31 99 ASN A C 1
ATOM 741 O O . ASN A 1 99 ? 6.657 -1.804 14.546 1.00 79.31 99 ASN A O 1
ATOM 745 N N . ILE A 1 100 ? 6.951 0.167 15.588 1.00 85.56 100 ILE A N 1
ATOM 746 C CA . ILE A 1 100 ? 5.997 -0.148 16.654 1.00 85.56 100 ILE A CA 1
ATOM 747 C C . ILE A 1 100 ? 4.585 -0.125 16.105 1.00 85.56 100 ILE A C 1
ATOM 749 O O . ILE A 1 100 ? 4.161 0.860 15.499 1.00 85.56 100 ILE A O 1
ATOM 753 N N . SER A 1 101 ? 3.847 -1.191 16.382 1.00 88.25 101 SER A N 1
ATOM 754 C CA . SER A 1 101 ? 2.436 -1.306 16.044 1.00 88.25 101 SER A CA 1
ATOM 755 C C . SER A 1 101 ? 1.629 -1.745 17.260 1.00 88.25 101 SER A C 1
ATOM 757 O O . SER A 1 101 ? 2.067 -2.598 18.035 1.00 88.25 101 SER A O 1
ATOM 759 N N . VAL A 1 102 ? 0.437 -1.173 17.403 1.00 91.50 102 VAL A N 1
ATOM 760 C CA . VAL A 1 102 ? -0.622 -1.672 18.279 1.00 91.50 102 VAL A CA 1
ATOM 761 C C . VAL A 1 102 ? -1.689 -2.345 17.426 1.00 91.50 102 VAL A C 1
ATOM 763 O O . VAL A 1 102 ? -2.150 -1.784 16.431 1.00 91.50 102 VAL A O 1
ATOM 766 N N . PHE A 1 103 ? -2.077 -3.554 17.813 1.00 87.88 103 PHE A N 1
ATOM 767 C CA . PHE A 1 103 ? -3.121 -4.321 17.144 1.00 87.88 103 PHE A CA 1
ATOM 768 C C . PHE A 1 103 ? -4.424 -4.191 17.920 1.00 87.88 103 PHE A C 1
ATOM 770 O O . PHE A 1 103 ? -4.424 -4.318 19.139 1.00 87.88 103 PHE A O 1
ATOM 777 N N . VAL A 1 104 ? -5.533 -3.951 17.227 1.00 89.44 104 VAL A N 1
ATOM 778 C CA . VAL A 1 104 ? -6.854 -3.774 17.841 1.00 89.44 104 VAL A CA 1
ATOM 779 C C . VAL A 1 104 ? -7.887 -4.503 16.999 1.00 89.44 104 VAL A C 1
ATOM 781 O O . VAL A 1 104 ? -7.852 -4.422 15.771 1.00 89.44 104 VAL A O 1
ATOM 784 N N . ARG A 1 105 ? -8.829 -5.214 17.623 1.00 88.12 105 ARG A N 1
ATOM 785 C CA . ARG A 1 105 ? -9.953 -5.785 16.871 1.00 88.12 105 ARG A CA 1
ATOM 786 C C . ARG A 1 105 ? -10.790 -4.659 16.277 1.00 88.12 105 ARG A C 1
ATOM 788 O O . ARG A 1 105 ? -11.178 -3.740 16.991 1.00 88.12 105 ARG A O 1
ATOM 795 N N . ALA A 1 106 ? -11.112 -4.755 14.991 1.00 89.12 106 ALA A N 1
ATOM 796 C CA . ALA A 1 106 ? -11.919 -3.757 14.296 1.00 89.12 106 ALA A CA 1
ATOM 797 C C . ALA A 1 106 ? -13.247 -3.502 15.033 1.00 89.12 106 ALA A C 1
ATOM 799 O O . ALA A 1 106 ? -13.627 -2.357 15.260 1.00 89.12 106 ALA A O 1
ATOM 800 N N . THR A 1 107 ? -13.893 -4.563 15.522 1.00 88.38 107 THR A N 1
ATOM 801 C CA . THR A 1 107 ? -15.171 -4.478 16.244 1.00 88.38 107 THR A CA 1
ATOM 802 C C . THR A 1 107 ? -15.082 -3.707 17.556 1.00 88.38 107 THR A C 1
ATOM 804 O O . THR A 1 107 ? -16.065 -3.091 17.965 1.00 88.38 107 THR A O 1
ATOM 807 N N . ASP A 1 108 ? -13.915 -3.700 18.204 1.00 87.81 108 ASP A N 1
ATOM 808 C CA . ASP A 1 108 ? -13.712 -2.997 19.476 1.00 87.81 108 ASP A CA 1
ATOM 809 C C . ASP A 1 108 ? -13.657 -1.474 19.279 1.00 87.81 108 ASP A C 1
ATOM 811 O O . ASP A 1 108 ? -13.920 -0.722 20.215 1.00 87.81 108 ASP A O 1
ATOM 815 N N . VAL A 1 109 ? -13.408 -1.026 18.044 1.00 86.88 109 VAL A N 1
ATOM 816 C CA . VAL A 1 109 ? -13.498 0.375 17.606 1.00 86.88 109 VAL A CA 1
ATOM 817 C C . VAL A 1 109 ? -14.678 0.616 16.655 1.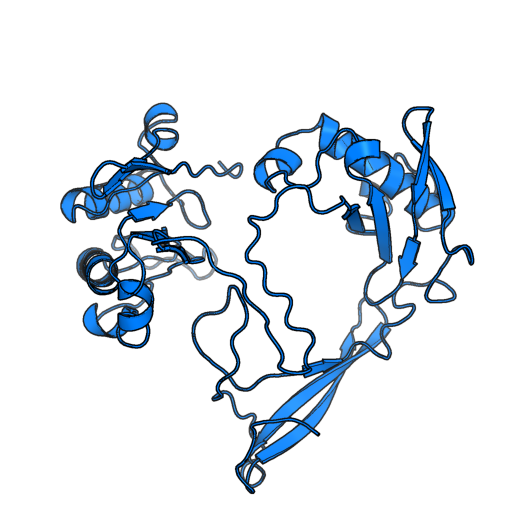00 86.88 109 VAL A C 1
ATOM 819 O O . VAL A 1 109 ? -14.688 1.584 15.904 1.00 86.88 109 VAL A O 1
ATOM 822 N N . GLY A 1 110 ? -15.689 -0.261 16.673 1.00 85.44 110 GLY A N 1
ATOM 823 C CA . GLY A 1 110 ? -16.927 -0.076 15.907 1.00 85.44 110 GLY A CA 1
ATOM 824 C C . GLY A 1 110 ? -16.806 -0.314 14.398 1.00 85.44 110 GLY A C 1
ATOM 825 O O . GLY A 1 110 ? -17.654 0.154 13.642 1.00 85.44 110 GLY A O 1
ATOM 826 N N . LEU A 1 111 ? -15.774 -1.033 13.957 1.00 86.75 111 LEU A N 1
ATOM 827 C CA . LEU A 1 111 ? -15.513 -1.370 12.558 1.00 86.75 111 LEU A CA 1
ATOM 828 C C . LEU A 1 111 ? -15.692 -2.871 12.285 1.00 86.75 111 LEU A C 1
ATOM 830 O O . LEU A 1 111 ? -15.605 -3.715 13.173 1.00 86.75 111 LEU A O 1
ATOM 834 N N . MET A 1 112 ? -15.907 -3.220 11.024 1.00 82.75 112 MET A N 1
ATOM 835 C CA . MET A 1 112 ? -15.983 -4.588 10.513 1.00 82.75 112 MET A CA 1
ATOM 836 C C . MET A 1 112 ? -14.600 -5.153 10.158 1.00 82.75 112 MET A C 1
ATOM 838 O O . MET A 1 112 ? -14.403 -6.366 10.214 1.00 82.75 112 MET A O 1
ATOM 842 N N . GLY A 1 113 ? -13.644 -4.289 9.801 1.00 75.19 113 GLY A N 1
ATOM 843 C CA . GLY A 1 113 ? -12.295 -4.629 9.338 1.00 75.19 113 GLY A CA 1
ATOM 844 C C . GLY A 1 113 ? -12.189 -4.873 7.828 1.00 75.19 113 GLY A C 1
ATOM 845 O O . GLY A 1 113 ? -11.124 -5.238 7.340 1.00 75.19 113 GLY A O 1
ATOM 846 N N . SER A 1 114 ? -13.279 -4.668 7.086 1.00 73.38 114 SER A N 1
ATOM 847 C CA . SER A 1 114 ? -13.337 -4.721 5.617 1.00 73.38 114 SER A CA 1
ATOM 848 C C . SER A 1 114 ? -13.614 -3.348 4.994 1.00 73.38 114 SER A C 1
ATOM 850 O O . SER A 1 114 ? -13.983 -3.247 3.823 1.00 73.38 114 SER A O 1
ATOM 852 N N . GLU A 1 115 ? -13.514 -2.283 5.787 1.00 75.81 115 GLU A N 1
ATOM 853 C CA . GLU A 1 115 ? -13.689 -0.917 5.325 1.00 75.81 115 GLU A CA 1
ATOM 854 C C . GLU A 1 115 ? -12.616 -0.548 4.306 1.00 75.81 115 GLU A C 1
ATOM 856 O O . GLU A 1 115 ? -11.435 -0.865 4.436 1.00 75.81 115 GLU A O 1
ATOM 861 N N . LEU A 1 116 ? -13.029 0.205 3.295 1.00 70.44 116 LEU A N 1
ATOM 862 C CA . LEU A 1 116 ? -12.093 0.811 2.363 1.00 70.44 116 LEU A CA 1
ATOM 863 C C . LEU A 1 116 ? -11.352 1.956 3.058 1.00 70.44 116 LEU A C 1
ATOM 865 O O . LEU A 1 116 ? -11.965 2.710 3.816 1.00 70.44 116 LEU A O 1
ATOM 869 N N . ALA A 1 117 ? -10.079 2.164 2.712 1.00 68.25 117 ALA A N 1
ATOM 870 C CA . ALA A 1 117 ? -9.261 3.245 3.269 1.00 68.25 117 ALA A CA 1
ATOM 871 C C . ALA A 1 117 ? -9.981 4.607 3.228 1.00 68.25 117 ALA A C 1
ATOM 873 O O . ALA A 1 117 ? -10.029 5.308 4.231 1.00 68.25 117 ALA A O 1
ATOM 874 N N . LYS A 1 118 ? -10.675 4.919 2.120 1.00 72.12 118 LYS A N 1
ATOM 875 C CA . LYS A 1 118 ? -11.470 6.153 1.968 1.00 72.12 118 LYS A CA 1
ATOM 876 C C . LYS A 1 118 ? -12.523 6.365 3.064 1.00 72.12 118 LYS A C 1
ATOM 878 O O . LYS A 1 118 ? -12.807 7.502 3.413 1.00 72.12 118 LYS A O 1
ATOM 883 N N . TYR A 1 119 ? -13.141 5.291 3.562 1.00 75.56 119 TYR A N 1
ATOM 884 C CA . TYR A 1 119 ? -14.158 5.381 4.608 1.00 75.56 119 TYR A CA 1
ATOM 885 C C . TYR A 1 119 ? -13.505 5.713 5.947 1.00 75.56 119 TYR A C 1
ATOM 887 O O . TYR A 1 119 ? -13.970 6.605 6.645 1.00 75.56 119 TYR A O 1
ATOM 895 N N . ILE A 1 120 ? -12.392 5.048 6.256 1.00 77.81 120 ILE A N 1
ATOM 896 C CA . ILE A 1 120 ? -11.621 5.288 7.477 1.00 77.81 120 ILE A CA 1
ATOM 897 C C . ILE A 1 120 ? -11.064 6.718 7.471 1.00 77.81 120 ILE A C 1
ATOM 899 O O . ILE A 1 120 ? -11.261 7.453 8.431 1.00 77.81 120 ILE A O 1
ATOM 903 N N . THR A 1 121 ? -10.436 7.149 6.372 1.00 79.50 121 THR A N 1
ATOM 904 C CA . THR A 1 121 ? -9.818 8.480 6.248 1.00 79.50 121 THR A CA 1
ATOM 905 C C . THR A 1 121 ? -10.831 9.624 6.307 1.00 79.50 121 THR A C 1
ATOM 907 O O . THR A 1 121 ? -10.517 10.687 6.830 1.00 79.50 121 THR A O 1
ATOM 910 N N . ALA A 1 122 ? -12.043 9.438 5.778 1.00 82.81 122 ALA A N 1
ATOM 911 C CA . ALA A 1 122 ? -13.070 10.481 5.787 1.00 82.81 122 ALA A CA 1
ATOM 912 C C . ALA A 1 122 ? -13.885 10.533 7.091 1.00 82.81 122 ALA A C 1
ATOM 914 O O . ALA A 1 122 ? -14.670 11.462 7.281 1.00 82.81 122 ALA A O 1
ATOM 915 N N . ASN A 1 123 ? -13.748 9.541 7.974 1.00 84.31 123 ASN A N 1
ATOM 916 C CA . ASN A 1 123 ? -14.564 9.424 9.173 1.00 84.31 123 ASN A CA 1
ATOM 917 C C . ASN A 1 123 ? -13.773 9.869 10.411 1.00 84.31 123 ASN A C 1
ATOM 919 O O . ASN A 1 123 ? -13.000 9.109 10.993 1.00 84.31 123 ASN A O 1
ATOM 923 N N . ALA A 1 124 ? -14.001 11.118 10.825 1.00 88.62 124 ALA A N 1
ATOM 924 C CA . ALA A 1 124 ? -13.343 11.710 11.987 1.00 88.62 124 ALA A CA 1
ATOM 925 C C . ALA A 1 124 ? -13.629 10.948 13.293 1.00 88.62 124 ALA A C 1
ATOM 927 O O . ALA A 1 124 ? -12.746 10.857 14.143 1.00 88.62 124 ALA A O 1
ATOM 928 N N . GLU A 1 125 ? -14.822 10.363 13.442 1.00 86.94 125 GLU A N 1
ATOM 929 C CA . GLU A 1 125 ? -15.165 9.546 14.611 1.00 86.94 125 GLU A CA 1
ATOM 930 C C . GLU A 1 125 ? -14.335 8.263 14.636 1.00 86.94 125 GLU A C 1
ATOM 932 O O . GLU A 1 125 ? -13.765 7.922 15.667 1.00 86.94 125 GLU A O 1
ATOM 937 N N . VAL A 1 126 ? -14.183 7.592 13.490 1.00 84.94 126 VAL A N 1
ATOM 938 C CA . VAL A 1 126 ? -13.336 6.396 13.351 1.00 84.94 126 VAL A CA 1
ATOM 939 C C . VAL A 1 126 ? -11.861 6.722 13.579 1.00 84.94 126 VAL A C 1
ATOM 941 O O . VAL A 1 126 ? -11.155 5.971 14.248 1.00 84.94 126 VAL A O 1
ATOM 944 N N . ILE A 1 127 ? -11.377 7.855 13.072 1.00 88.25 127 ILE A N 1
ATOM 945 C CA . ILE A 1 127 ? -10.007 8.307 13.338 1.00 88.25 127 ILE A CA 1
ATOM 946 C C . ILE A 1 127 ? -9.811 8.561 14.836 1.00 88.25 127 ILE A C 1
ATOM 948 O O . ILE A 1 127 ? -8.814 8.113 15.403 1.00 88.25 127 ILE A O 1
ATOM 952 N N . ALA A 1 128 ? -10.762 9.227 15.497 1.00 86.88 128 ALA A N 1
ATOM 953 C CA . ALA A 1 128 ? -10.721 9.454 16.940 1.00 86.88 128 ALA A CA 1
ATOM 954 C C . ALA A 1 128 ? -10.771 8.134 17.733 1.00 86.88 128 ALA A C 1
ATOM 956 O O . ALA A 1 128 ? -10.012 7.957 18.686 1.00 86.88 128 ALA A O 1
ATOM 957 N N . LEU A 1 129 ? -11.590 7.180 17.290 1.00 87.00 129 LEU A N 1
ATOM 958 C CA . LEU A 1 129 ? -11.681 5.827 17.840 1.00 87.00 129 LEU A CA 1
ATOM 959 C C . LEU A 1 129 ? -10.363 5.058 17.723 1.00 87.00 129 LEU A C 1
ATOM 961 O O . LEU A 1 129 ? -9.966 4.389 18.669 1.00 87.00 129 LEU A O 1
ATOM 965 N N . CYS A 1 130 ? -9.659 5.176 16.596 1.00 90.56 130 CYS A N 1
ATOM 966 C CA . CYS A 1 130 ? -8.338 4.577 16.396 1.00 90.56 130 CYS A CA 1
ATOM 967 C C . CYS A 1 130 ? -7.229 5.327 17.155 1.00 90.56 130 CYS A C 1
ATOM 969 O O . CYS A 1 130 ? -6.245 4.711 17.571 1.00 90.56 130 CYS A O 1
ATOM 971 N N . LYS A 1 131 ? -7.379 6.643 17.369 1.00 93.69 131 LYS A N 1
ATOM 972 C CA . LYS A 1 131 ? -6.430 7.470 18.133 1.00 93.69 131 LYS A CA 1
ATOM 973 C C . LYS A 1 131 ? -6.312 6.990 19.576 1.00 93.69 131 LYS A C 1
ATOM 975 O O . LYS A 1 131 ? -5.208 6.957 20.107 1.00 93.69 131 LYS A O 1
ATOM 980 N N . GLU A 1 132 ? -7.415 6.623 20.218 1.00 94.38 132 GLU A N 1
ATOM 981 C CA . GLU A 1 132 ? -7.416 6.246 21.635 1.00 94.38 132 GLU A CA 1
ATOM 982 C C . GLU A 1 132 ? -6.533 5.019 21.960 1.00 94.38 132 GLU A C 1
ATOM 984 O O . GLU A 1 132 ? -5.621 5.159 22.782 1.00 94.38 132 GLU A O 1
ATOM 989 N N . PRO A 1 133 ? -6.692 3.840 21.321 1.00 94.38 133 PRO A N 1
ATOM 990 C CA . PRO A 1 133 ? -5.799 2.708 21.551 1.00 94.38 133 PRO A CA 1
ATOM 991 C C . PRO A 1 133 ? -4.362 3.005 21.104 1.00 94.38 133 PRO A C 1
ATOM 993 O O . PRO A 1 133 ? -3.429 2.573 21.780 1.00 94.38 133 PRO A O 1
ATOM 996 N N . ARG A 1 134 ? -4.161 3.793 20.032 1.00 95.81 134 ARG A N 1
ATOM 997 C CA . ARG A 1 134 ? -2.832 4.272 19.610 1.00 95.81 134 ARG A CA 1
ATOM 998 C C . ARG A 1 134 ? -2.127 5.039 20.713 1.00 95.81 134 ARG A C 1
ATOM 1000 O O . ARG A 1 134 ? -1.010 4.699 21.088 1.00 95.81 134 ARG A O 1
ATOM 1007 N N . GLY A 1 135 ? -2.777 6.090 21.202 1.00 96.56 135 GLY A N 1
ATOM 1008 C CA . GLY A 1 135 ? -2.227 7.000 22.191 1.00 96.56 135 GLY A CA 1
ATOM 1009 C C . GLY A 1 135 ? -1.987 6.290 23.508 1.00 96.56 135 GLY A C 1
ATOM 1010 O O . GLY A 1 135 ? -0.936 6.473 24.109 1.00 96.56 135 GLY A O 1
ATOM 1011 N N . LYS A 1 136 ? -2.916 5.430 23.939 1.00 96.56 136 LYS A N 1
ATOM 1012 C CA . LYS A 1 136 ? -2.772 4.678 25.190 1.00 96.56 136 LYS A CA 1
ATOM 1013 C C . LYS A 1 136 ? -1.649 3.652 25.109 1.00 96.56 136 LYS A C 1
ATOM 1015 O O . LYS A 1 136 ? -0.890 3.527 26.066 1.00 96.56 136 LYS A O 1
ATOM 1020 N N . ALA A 1 137 ? -1.483 2.981 23.968 1.00 94.88 137 ALA A N 1
ATOM 1021 C CA . ALA A 1 137 ? -0.322 2.131 23.724 1.00 94.88 137 ALA A CA 1
ATOM 1022 C C . ALA A 1 137 ? 0.983 2.945 23.723 1.00 94.88 137 ALA A C 1
ATOM 1024 O O . ALA A 1 137 ? 1.935 2.559 24.396 1.00 94.88 137 ALA A O 1
ATOM 1025 N N . ALA A 1 138 ? 1.008 4.094 23.038 1.00 95.00 138 ALA A N 1
ATOM 1026 C CA . ALA A 1 138 ? 2.157 5.000 23.001 1.00 95.00 138 ALA A CA 1
ATOM 1027 C C . ALA A 1 138 ? 2.544 5.496 24.404 1.00 95.00 138 ALA A C 1
ATOM 1029 O O . ALA A 1 138 ? 3.720 5.488 24.763 1.00 95.00 138 ALA A O 1
ATOM 1030 N N . GLN A 1 139 ? 1.559 5.891 25.212 1.00 95.62 139 GLN A N 1
ATOM 1031 C CA . GLN A 1 139 ? 1.759 6.334 26.587 1.00 95.62 139 GLN A CA 1
ATOM 1032 C C . GLN A 1 139 ? 2.269 5.195 27.473 1.00 95.62 139 GLN A C 1
ATOM 1034 O O . GLN A 1 139 ? 3.233 5.378 28.212 1.00 95.62 139 GLN A O 1
ATOM 1039 N N . LEU A 1 140 ? 1.677 4.002 27.358 1.00 94.00 140 LEU A N 1
ATOM 1040 C CA . LEU A 1 140 ? 2.074 2.823 28.130 1.00 94.00 140 LEU A CA 1
ATOM 1041 C C . LEU A 1 140 ? 3.546 2.451 27.916 1.00 94.00 140 LEU A C 1
ATOM 1043 O O . LEU A 1 140 ? 4.223 2.051 28.861 1.00 94.00 140 LEU A O 1
ATOM 1047 N N . ILE A 1 141 ? 4.043 2.596 26.687 1.00 91.62 141 ILE A N 1
ATOM 1048 C CA . ILE A 1 141 ? 5.440 2.300 26.352 1.00 91.62 141 ILE A CA 1
ATOM 1049 C C . ILE A 1 141 ? 6.354 3.528 26.463 1.00 91.62 141 ILE A C 1
ATOM 1051 O O . ILE A 1 141 ? 7.544 3.411 26.205 1.00 91.62 141 ILE A O 1
ATOM 1055 N N . GLY A 1 142 ? 5.843 4.689 26.888 1.00 90.88 142 GLY A N 1
ATOM 1056 C CA . GLY A 1 142 ? 6.646 5.883 27.172 1.00 90.88 142 GLY A CA 1
ATOM 1057 C C . GLY A 1 142 ? 7.023 6.734 25.953 1.00 90.88 142 GLY A C 1
ATOM 1058 O O . GLY A 1 142 ? 7.981 7.499 26.021 1.00 90.88 142 GLY A O 1
ATOM 1059 N N . MET A 1 143 ? 6.298 6.621 24.838 1.00 89.38 143 MET A N 1
ATOM 1060 C CA . MET A 1 143 ? 6.450 7.505 23.667 1.00 89.38 143 MET A CA 1
ATOM 1061 C C . MET A 1 143 ? 5.696 8.828 23.801 1.00 89.38 143 MET A C 1
ATOM 1063 O O . MET A 1 143 ? 5.931 9.750 23.026 1.00 89.38 143 MET A O 1
ATOM 1067 N N . CYS A 1 144 ? 4.755 8.902 24.736 1.00 91.69 144 CYS A N 1
A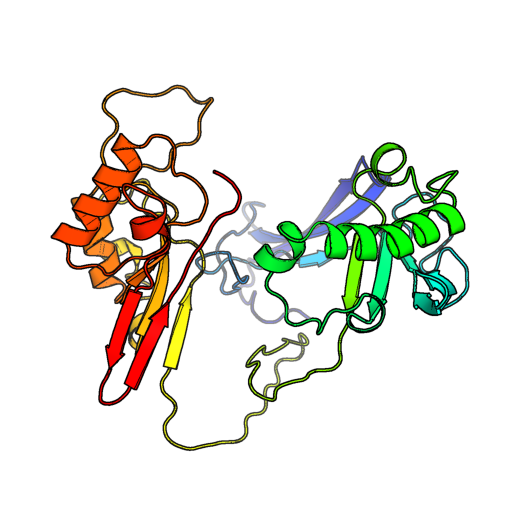TOM 1068 C CA . CYS A 1 144 ? 3.859 10.031 24.907 1.00 91.69 144 CYS A CA 1
ATOM 1069 C C . CYS A 1 144 ? 3.530 10.183 26.397 1.00 91.69 144 CYS A C 1
ATOM 1071 O O . CYS A 1 144 ? 3.382 9.181 27.094 1.00 91.69 144 CYS A O 1
ATOM 1073 N N . ALA A 1 145 ? 3.462 11.412 26.908 1.00 93.31 145 ALA A N 1
ATOM 1074 C CA . ALA A 1 145 ? 3.148 11.657 28.318 1.00 93.31 145 ALA A CA 1
ATOM 1075 C C . ALA A 1 145 ? 1.645 11.501 28.602 1.00 93.31 145 ALA A C 1
ATOM 1077 O O . ALA A 1 145 ? 1.257 10.984 29.649 1.00 93.31 145 ALA A O 1
ATOM 1078 N N . ASP A 1 146 ? 0.825 11.918 27.641 1.00 95.88 146 ASP A N 1
ATOM 1079 C CA . ASP A 1 146 ? -0.631 11.871 27.681 1.00 95.88 146 ASP A CA 1
ATOM 1080 C C . ASP A 1 146 ? -1.138 11.386 26.325 1.00 95.88 146 ASP A C 1
ATOM 1082 O O . ASP A 1 146 ? -0.850 12.005 25.304 1.00 95.88 146 ASP A O 1
ATOM 1086 N N . TRP A 1 147 ? -1.888 10.286 26.308 1.00 95.75 147 TRP A N 1
ATOM 1087 C CA . TRP A 1 147 ? -2.404 9.665 25.092 1.00 95.75 147 TRP A CA 1
ATOM 1088 C C . TRP A 1 147 ? -3.161 10.635 24.173 1.00 95.75 147 TRP A C 1
ATOM 1090 O O . TRP A 1 147 ? -3.177 10.428 22.955 1.00 95.75 147 TRP A O 1
ATOM 1100 N N . GLU A 1 148 ? -3.769 11.693 24.718 1.00 95.25 148 GLU A N 1
ATOM 1101 C CA . GLU A 1 148 ? -4.466 12.702 23.920 1.00 95.25 148 GLU A CA 1
ATOM 1102 C C . GLU A 1 148 ? -3.512 13.505 23.026 1.00 95.25 148 GLU A C 1
ATOM 1104 O O . GLU A 1 148 ? -3.919 13.936 21.945 1.00 95.25 148 GLU A O 1
ATOM 1109 N N . LEU A 1 149 ? -2.242 13.624 23.417 1.00 95.25 149 LEU A N 1
ATOM 1110 C CA . LEU A 1 149 ? -1.194 14.375 22.720 1.00 95.25 149 LEU A CA 1
ATOM 1111 C C . LEU A 1 149 ? -0.362 13.507 21.759 1.00 95.25 149 LEU A C 1
ATOM 1113 O O . LEU A 1 149 ? 0.738 13.885 21.349 1.00 95.25 149 LEU A O 1
ATOM 1117 N N . VAL A 1 150 ? -0.839 12.302 21.418 1.00 95.00 150 VAL A N 1
ATOM 1118 C CA . VAL A 1 150 ? -0.064 11.345 20.611 1.00 95.00 150 VAL A CA 1
A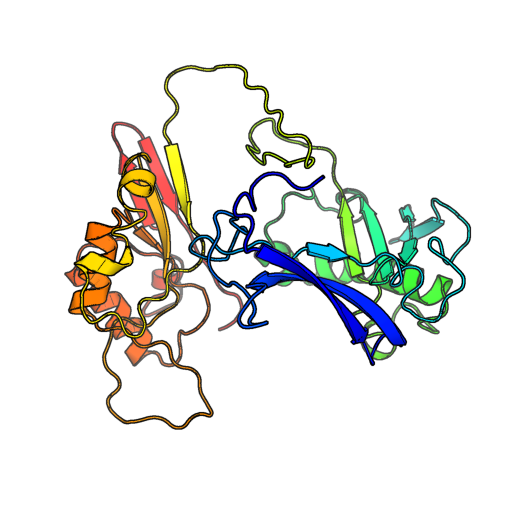TOM 1119 C C . VAL A 1 150 ? 0.271 11.865 19.211 1.00 95.00 150 VAL A C 1
ATOM 1121 O O . VAL A 1 150 ? 1.326 11.525 18.687 1.00 95.00 150 VAL A O 1
ATOM 1124 N N . HIS A 1 151 ? -0.578 12.692 18.595 1.00 90.94 151 HIS A N 1
ATOM 1125 C CA . HIS A 1 151 ? -0.301 13.220 17.253 1.00 90.94 151 HIS A CA 1
ATOM 1126 C C . HIS A 1 151 ? 0.833 14.248 17.268 1.00 90.94 151 HIS A C 1
ATOM 1128 O O . HIS A 1 151 ? 1.608 14.315 16.320 1.00 90.94 151 HIS A O 1
ATOM 1134 N N . GLU A 1 152 ? 0.942 15.011 18.352 1.00 93.19 152 GLU A N 1
ATOM 1135 C CA . GLU A 1 152 ? 1.946 16.046 18.552 1.00 93.19 152 GLU A CA 1
ATOM 1136 C C . GLU A 1 152 ? 3.270 15.454 19.049 1.00 93.19 152 GLU A C 1
ATOM 1138 O O . GLU A 1 152 ? 4.339 15.812 18.560 1.00 93.19 152 GLU A O 1
ATOM 1143 N N . GLN A 1 153 ? 3.209 14.541 20.023 1.00 91.44 153 GLN A N 1
ATOM 1144 C CA . GLN A 1 153 ? 4.393 13.995 20.698 1.00 91.44 153 GLN A CA 1
ATOM 1145 C C . GLN A 1 153 ? 4.973 12.762 19.998 1.00 91.44 153 GLN A C 1
ATOM 1147 O O . GLN A 1 153 ? 6.161 12.473 20.137 1.00 91.44 153 GLN A O 1
ATOM 1152 N N . SER A 1 154 ? 4.150 12.029 19.244 1.00 89.69 154 SER A N 1
ATOM 1153 C CA . SER A 1 154 ? 4.571 10.855 18.481 1.00 89.69 154 SER A CA 1
ATOM 1154 C C . SER A 1 154 ? 3.869 10.800 17.115 1.00 89.69 154 SER A C 1
ATOM 1156 O O . SER A 1 154 ? 3.064 9.900 16.840 1.00 89.69 154 SER A O 1
ATOM 1158 N N . PRO A 1 155 ? 4.139 11.774 16.223 1.00 82.75 155 PRO A N 1
ATOM 1159 C CA . PRO A 1 155 ? 3.580 11.754 14.878 1.00 82.75 155 PRO A CA 1
ATOM 1160 C C . PRO A 1 155 ? 4.056 10.487 14.153 1.00 82.75 155 PRO A C 1
ATOM 1162 O O . PRO A 1 155 ? 5.237 10.153 14.150 1.00 82.75 155 PRO A O 1
ATOM 1165 N N . GLY A 1 156 ? 3.127 9.730 13.568 1.00 81.44 156 GLY A N 1
ATOM 1166 C CA . GLY A 1 156 ? 3.441 8.498 12.829 1.00 81.44 156 GLY A CA 1
ATOM 1167 C C . GLY A 1 156 ? 3.438 7.199 13.649 1.00 81.44 156 GLY A C 1
ATOM 1168 O O . GLY A 1 156 ? 2.789 6.255 13.208 1.00 81.44 156 GLY A O 1
ATOM 1169 N N . LEU A 1 157 ? 3.980 7.165 14.875 1.00 87.69 157 LEU A N 1
ATOM 1170 C CA . LEU A 1 157 ? 4.070 5.936 15.690 1.00 87.69 157 LEU A CA 1
ATOM 1171 C C . LEU A 1 157 ? 3.309 5.983 17.039 1.00 87.69 157 LEU A C 1
ATOM 1173 O O . LEU A 1 157 ? 3.044 7.062 17.561 1.00 87.69 157 LEU A O 1
ATOM 1177 N N . PRO A 1 158 ? 2.950 4.820 17.617 1.00 90.88 158 PRO A N 1
ATOM 1178 C CA . PRO A 1 158 ? 2.895 3.510 16.966 1.00 90.88 158 PRO A CA 1
ATOM 1179 C C . PRO A 1 158 ? 1.837 3.490 15.850 1.00 90.88 158 PRO A C 1
ATOM 1181 O O . PRO A 1 158 ? 0.868 4.253 15.876 1.00 90.88 158 PRO A O 1
ATOM 1184 N N . PHE A 1 159 ? 2.004 2.618 14.857 1.00 88.44 159 PHE A N 1
ATOM 1185 C CA . PHE A 1 159 ? 0.933 2.350 13.899 1.00 88.44 159 PHE A CA 1
ATOM 1186 C C . PHE A 1 159 ? -0.237 1.654 14.593 1.00 88.44 159 PHE A C 1
ATOM 1188 O O . PHE A 1 159 ? -0.040 0.874 15.522 1.00 88.44 159 PHE A O 1
ATOM 1195 N N . VAL A 1 160 ? -1.456 1.919 14.127 1.00 89.94 160 VAL A N 1
ATOM 1196 C CA . VAL A 1 160 ? -2.648 1.175 14.549 1.00 89.94 160 VAL A CA 1
ATOM 1197 C C . VAL A 1 160 ? -2.987 0.186 13.458 1.00 89.94 160 VAL A C 1
ATOM 1199 O O . VAL A 1 160 ? -3.191 0.581 12.311 1.00 89.94 160 VAL A O 1
ATOM 1202 N N . VAL A 1 161 ? -3.064 -1.087 13.820 1.00 85.94 161 VAL A N 1
ATOM 1203 C CA . VAL A 1 161 ? -3.448 -2.164 12.915 1.00 85.94 161 VAL A CA 1
ATOM 1204 C C . VAL A 1 161 ? -4.776 -2.736 13.381 1.00 85.94 161 VAL A C 1
ATOM 1206 O O . VAL A 1 161 ? -4.892 -3.259 14.489 1.00 85.94 161 VAL A O 1
ATOM 1209 N N . LEU A 1 162 ? -5.784 -2.637 12.522 1.00 84.12 162 LEU A N 1
ATOM 1210 C CA . LEU A 1 162 ? -7.103 -3.199 12.773 1.00 84.12 162 LEU A CA 1
ATOM 1211 C C . LEU A 1 162 ? -7.141 -4.649 12.295 1.00 84.12 162 LEU A C 1
ATOM 1213 O O . LEU A 1 162 ? -6.772 -4.938 11.158 1.00 84.12 162 LEU A O 1
ATOM 1217 N N . ILE A 1 163 ? -7.593 -5.556 13.158 1.00 82.94 163 ILE A N 1
ATOM 1218 C CA . ILE A 1 163 ? -7.709 -6.986 12.852 1.00 82.94 163 ILE A CA 1
ATOM 1219 C C . ILE A 1 163 ? -9.165 -7.438 12.924 1.00 82.94 163 ILE A C 1
ATOM 1221 O O . ILE A 1 163 ? -9.925 -7.009 13.790 1.00 82.94 163 ILE A O 1
ATOM 1225 N N . THR A 1 164 ? -9.564 -8.332 12.030 1.00 74.19 164 THR A N 1
ATOM 1226 C CA . THR A 1 164 ? -10.895 -8.944 12.034 1.00 74.19 164 THR A CA 1
ATOM 1227 C C . THR A 1 164 ? -10.784 -10.398 11.579 1.00 74.19 164 THR A C 1
ATOM 1229 O O . THR A 1 164 ? -9.906 -10.707 10.765 1.00 74.19 164 THR A O 1
ATOM 1232 N N . PRO A 1 165 ? -11.619 -11.321 12.087 1.00 66.88 165 PRO A N 1
ATOM 1233 C CA . PRO A 1 165 ? -11.774 -12.631 11.470 1.00 66.88 165 PRO A CA 1
ATOM 1234 C C . PRO A 1 165 ? -12.212 -12.493 10.005 1.00 66.88 165 PRO A C 1
ATOM 1236 O O . PRO A 1 165 ? -12.915 -11.554 9.641 1.00 66.88 165 PRO A O 1
ATOM 1239 N N . LEU A 1 166 ? -11.840 -13.445 9.153 1.00 53.31 166 LEU A N 1
ATOM 1240 C CA . LEU A 1 166 ? -12.330 -13.487 7.772 1.00 53.31 166 LEU A CA 1
ATOM 1241 C C . LEU A 1 166 ? -13.864 -13.621 7.760 1.00 53.31 166 LEU A C 1
ATOM 1243 O O . LEU A 1 166 ? -14.396 -14.618 8.240 1.00 53.31 166 LEU A O 1
ATOM 1247 N N . THR A 1 167 ? -14.576 -12.629 7.216 1.00 49.09 167 THR A N 1
ATOM 1248 C CA . THR A 1 167 ? -16.054 -12.577 7.245 1.00 49.09 167 THR A CA 1
ATOM 1249 C C . THR A 1 167 ? -16.740 -12.979 5.937 1.00 49.09 167 THR A C 1
ATOM 1251 O O . THR A 1 167 ? -17.952 -13.160 5.939 1.00 49.09 167 THR A O 1
ATOM 1254 N N . HIS A 1 168 ? -16.011 -13.184 4.832 1.00 39.91 168 HIS A N 1
ATOM 1255 C CA . HIS A 1 168 ? -16.575 -13.685 3.569 1.00 39.91 168 HIS A CA 1
ATOM 1256 C C . HIS A 1 168 ? -15.603 -14.639 2.861 1.00 39.91 168 HIS A C 1
ATOM 1258 O O . HIS A 1 168 ? -14.436 -14.308 2.666 1.00 39.91 168 HIS A O 1
ATOM 1264 N N . GLY A 1 169 ? -16.099 -15.792 2.400 1.00 40.12 169 GLY A N 1
ATOM 1265 C CA . GLY A 1 169 ? -15.356 -16.771 1.587 1.00 40.12 169 GLY A CA 1
ATOM 1266 C C . GLY A 1 169 ? -15.067 -16.331 0.143 1.00 40.12 169 GLY A C 1
ATOM 1267 O O . GLY A 1 169 ? -14.977 -17.177 -0.736 1.00 40.12 169 GLY A O 1
ATOM 1268 N N . ALA A 1 170 ? -14.973 -15.026 -0.118 1.00 39.19 170 ALA A N 1
ATOM 1269 C CA . ALA A 1 170 ? -14.734 -14.451 -1.444 1.00 39.19 170 ALA A CA 1
ATOM 1270 C C . ALA A 1 170 ? -13.619 -13.392 -1.427 1.00 39.19 170 ALA A C 1
ATOM 1272 O O . ALA A 1 170 ? -13.657 -12.420 -2.177 1.00 39.19 170 ALA A O 1
ATOM 1273 N N . ALA A 1 171 ? -12.622 -13.571 -0.564 1.00 34.19 171 ALA A N 1
ATOM 1274 C CA . ALA A 1 171 ? -11.314 -12.989 -0.804 1.00 34.19 171 ALA A CA 1
ATOM 1275 C C . ALA A 1 171 ? -10.443 -14.079 -1.434 1.00 34.19 171 ALA A C 1
ATOM 1277 O O . ALA A 1 171 ? -9.875 -14.898 -0.717 1.00 34.19 171 ALA A O 1
ATOM 1278 N N . ASP A 1 172 ? -10.300 -14.077 -2.761 1.00 37.38 172 ASP A N 1
ATOM 1279 C CA . ASP A 1 172 ? -9.175 -14.760 -3.416 1.00 37.38 172 ASP A CA 1
ATOM 1280 C C . ASP A 1 172 ? -7.898 -13.926 -3.191 1.00 37.38 172 ASP A C 1
ATOM 1282 O O . ASP A 1 172 ? -7.229 -13.476 -4.119 1.00 37.38 172 ASP A O 1
ATOM 1286 N N . LEU A 1 173 ? -7.556 -13.686 -1.922 1.00 34.69 173 LEU A N 1
ATOM 1287 C CA . LEU A 1 173 ? -6.213 -13.284 -1.542 1.00 34.69 173 LEU A CA 1
ATOM 1288 C C . LEU A 1 173 ? -5.435 -14.575 -1.309 1.00 34.69 173 LEU A C 1
ATOM 1290 O O . LEU A 1 173 ? -5.524 -15.199 -0.252 1.00 34.69 173 LEU A O 1
ATOM 1294 N N . THR A 1 174 ? -4.674 -14.998 -2.313 1.00 36.16 174 THR A N 1
ATOM 1295 C CA . THR A 1 174 ? -3.721 -16.087 -2.105 1.00 36.16 174 THR A CA 1
ATOM 1296 C C . THR A 1 174 ? -2.531 -15.519 -1.336 1.00 36.16 174 THR A C 1
ATOM 1298 O O . THR A 1 174 ? -1.696 -14.824 -1.910 1.00 36.16 174 THR A O 1
ATOM 1301 N N . ILE A 1 175 ? -2.453 -15.793 -0.032 1.00 35.09 175 ILE A N 1
ATOM 1302 C CA . ILE A 1 175 ? -1.233 -15.544 0.741 1.00 35.09 175 ILE A CA 1
ATOM 1303 C C . ILE A 1 175 ? -0.198 -16.574 0.290 1.00 35.09 175 ILE A C 1
ATOM 1305 O O . ILE A 1 175 ? -0.371 -17.781 0.466 1.00 35.09 175 ILE A O 1
ATOM 1309 N N . TRP A 1 176 ? 0.871 -16.091 -0.333 1.00 30.47 176 TRP A N 1
ATOM 1310 C CA . TRP A 1 176 ? 1.993 -16.922 -0.740 1.00 30.47 176 TRP A CA 1
ATOM 1311 C C . TRP A 1 176 ? 2.924 -17.130 0.462 1.00 30.47 176 TRP A C 1
ATOM 1313 O O . TRP A 1 176 ? 3.644 -16.220 0.858 1.00 30.47 176 TRP A O 1
ATOM 1323 N N . ASN A 1 177 ? 2.916 -18.330 1.049 1.00 32.97 177 ASN A N 1
ATOM 1324 C CA . ASN A 1 177 ? 3.710 -18.674 2.241 1.00 32.97 177 ASN A CA 1
ATOM 1325 C C . ASN A 1 177 ? 5.187 -19.007 1.939 1.00 32.97 177 ASN A C 1
ATOM 1327 O O . ASN A 1 177 ? 5.890 -19.540 2.794 1.00 32.97 177 ASN A O 1
ATOM 1331 N N . GLY A 1 178 ? 5.669 -18.735 0.722 1.00 30.25 178 GLY A N 1
ATOM 1332 C CA . GLY A 1 178 ? 7.058 -18.995 0.327 1.00 30.25 178 GLY A CA 1
ATOM 1333 C C . GLY A 1 178 ? 7.435 -20.474 0.145 1.00 30.25 178 GLY A C 1
ATOM 1334 O O . GLY A 1 178 ? 8.600 -20.759 -0.116 1.00 30.25 178 GLY A O 1
ATOM 1335 N N . ASP A 1 179 ? 6.486 -21.416 0.241 1.00 36.00 179 ASP A N 1
ATOM 1336 C CA . ASP A 1 179 ? 6.732 -22.866 0.104 1.00 36.00 179 ASP A CA 1
ATOM 1337 C C . ASP A 1 179 ? 6.130 -23.504 -1.169 1.00 36.00 179 ASP A C 1
ATOM 1339 O O . ASP A 1 179 ? 6.351 -24.686 -1.442 1.00 36.00 179 ASP A O 1
ATOM 1343 N N . GLY A 1 180 ? 5.405 -22.725 -1.981 1.00 36.47 180 GLY A N 1
ATOM 1344 C CA . GLY A 1 180 ? 4.988 -23.115 -3.331 1.00 36.47 180 GLY A CA 1
ATOM 1345 C C . GLY A 1 180 ? 3.751 -24.016 -3.444 1.00 36.47 180 GLY A C 1
ATOM 1346 O O . GLY A 1 180 ? 3.606 -24.684 -4.467 1.00 36.47 180 GLY A O 1
ATOM 1347 N N . ARG A 1 181 ? 2.837 -24.055 -2.462 1.00 34.25 181 ARG A N 1
ATOM 1348 C CA . ARG A 1 181 ? 1.585 -24.840 -2.574 1.00 34.25 181 ARG A CA 1
ATOM 1349 C C . ARG A 1 181 ? 0.320 -23.975 -2.523 1.00 34.25 181 ARG A C 1
ATOM 1351 O O . ARG A 1 181 ? 0.113 -23.224 -1.580 1.00 34.25 181 ARG A O 1
ATOM 1358 N N . THR A 1 182 ? -0.570 -24.154 -3.503 1.00 38.47 182 THR A N 1
ATOM 1359 C CA . THR A 1 182 ? -1.948 -23.623 -3.532 1.00 38.47 182 THR A CA 1
ATOM 1360 C C . THR A 1 182 ? -2.953 -24.782 -3.627 1.00 38.47 182 THR A C 1
ATOM 1362 O O . THR A 1 182 ? -2.674 -25.798 -4.264 1.00 38.47 182 THR A O 1
ATOM 1365 N N . ARG A 1 183 ? -4.131 -24.672 -2.993 1.00 36.94 183 ARG A N 1
ATOM 1366 C CA . ARG A 1 183 ? -5.266 -25.597 -3.206 1.00 36.94 183 ARG A CA 1
ATOM 1367 C C . ARG A 1 183 ? -6.548 -24.816 -3.485 1.00 36.94 183 ARG A C 1
ATOM 1369 O O . ARG A 1 183 ? -6.752 -23.749 -2.920 1.00 36.94 183 ARG A O 1
ATOM 1376 N N . LYS A 1 184 ? -7.382 -25.370 -4.368 1.00 34.00 184 LYS A N 1
ATOM 1377 C CA . LYS A 1 184 ? -8.582 -24.762 -4.959 1.00 34.00 184 LYS A CA 1
ATOM 1378 C C . LYS A 1 184 ? -9.728 -25.783 -4.898 1.00 34.00 184 LYS A C 1
ATOM 1380 O O . LYS A 1 184 ? -9.504 -26.929 -5.280 1.00 34.00 184 LYS A O 1
ATOM 1385 N N . GLU A 1 185 ? -10.927 -25.380 -4.487 1.00 32.75 185 GLU A N 1
ATOM 1386 C CA . GLU A 1 185 ? -12.173 -26.134 -4.727 1.00 32.75 185 GLU A CA 1
ATOM 1387 C C . GLU A 1 185 ? -13.125 -25.321 -5.624 1.00 32.75 185 GLU A C 1
ATOM 1389 O O . GLU A 1 185 ? -13.060 -24.093 -5.659 1.00 32.75 185 GLU A O 1
ATOM 1394 N N . MET A 1 186 ? -13.937 -26.020 -6.431 1.00 33.03 186 MET A N 1
ATOM 1395 C CA . MET A 1 186 ? -14.650 -25.494 -7.609 1.00 33.03 186 MET A CA 1
ATOM 1396 C C . MET A 1 186 ? -16.123 -25.115 -7.362 1.00 33.03 186 MET A C 1
ATOM 1398 O O . MET A 1 186 ? -16.864 -25.864 -6.735 1.00 33.03 186 MET A O 1
ATOM 1402 N N . LEU A 1 187 ? -16.571 -24.032 -8.017 1.00 35.12 187 LEU A N 1
ATOM 1403 C CA . LEU A 1 187 ? -17.973 -23.670 -8.305 1.00 35.12 187 LEU A CA 1
ATOM 1404 C C . LEU A 1 187 ? -18.110 -23.233 -9.796 1.00 35.12 187 LEU A C 1
ATOM 1406 O O . LEU A 1 187 ? -17.098 -22.873 -10.404 1.00 35.12 187 LEU A O 1
ATOM 1410 N N . PRO A 1 188 ? -19.304 -23.315 -10.431 1.00 40.09 188 PRO A N 1
ATOM 1411 C CA . PRO A 1 188 ? -19.453 -23.298 -11.898 1.00 40.09 188 PRO A CA 1
ATOM 1412 C C . PRO A 1 188 ? -19.404 -21.904 -12.573 1.00 40.09 188 PRO A C 1
ATOM 1414 O O . PRO A 1 188 ? -19.987 -20.943 -12.081 1.00 40.09 188 PRO A O 1
ATOM 1417 N N . LYS A 1 189 ? -18.744 -21.868 -13.755 1.00 52.50 189 LYS A N 1
ATOM 1418 C CA . LYS A 1 189 ? -18.499 -20.767 -14.729 1.00 52.50 189 LYS A CA 1
ATOM 1419 C C . LYS A 1 189 ? -18.508 -19.345 -14.145 1.00 52.50 189 LYS A C 1
ATOM 1421 O O . LYS A 1 189 ? -19.442 -18.560 -14.318 1.00 52.50 189 LYS A O 1
ATOM 1426 N N . ASN A 1 190 ? -17.401 -19.035 -13.481 1.00 60.16 190 ASN A N 1
ATOM 1427 C CA . ASN A 1 190 ? -17.087 -17.729 -12.923 1.00 60.16 190 ASN A CA 1
ATOM 1428 C C . ASN A 1 190 ? -16.891 -16.688 -14.035 1.00 60.16 190 ASN A C 1
ATOM 1430 O O . ASN A 1 190 ? -16.302 -16.986 -15.070 1.00 60.16 190 ASN A O 1
ATOM 1434 N N . MET A 1 191 ? -17.383 -15.473 -13.798 1.00 59.31 191 MET A N 1
ATOM 1435 C CA . MET A 1 191 ? -17.004 -14.297 -14.577 1.00 59.31 191 MET A CA 1
ATOM 1436 C C . MET A 1 191 ? -15.759 -13.692 -13.932 1.00 59.31 191 MET A C 1
ATOM 1438 O O . MET A 1 191 ? -15.750 -13.443 -12.726 1.00 59.31 191 MET A O 1
ATOM 1442 N N . HIS A 1 192 ? -14.717 -13.488 -14.724 1.00 65.56 192 HIS A N 1
ATOM 1443 C CA . HIS A 1 192 ? -13.405 -13.041 -14.288 1.00 65.56 192 HIS A CA 1
ATOM 1444 C C . HIS A 1 192 ? -13.309 -11.522 -14.445 1.00 65.56 192 HIS A C 1
ATOM 1446 O O . HIS A 1 192 ? -13.118 -11.007 -15.544 1.00 65.56 192 HIS A O 1
ATOM 1452 N N . LEU A 1 193 ? -13.473 -10.797 -13.339 1.00 64.31 193 LEU A N 1
ATOM 1453 C CA . LEU A 1 193 ? -13.179 -9.367 -13.261 1.00 64.31 193 LEU A CA 1
ATOM 1454 C C . LEU A 1 193 ? -11.717 -9.190 -12.848 1.00 64.31 193 LEU A C 1
ATOM 1456 O O . LEU A 1 193 ? -11.314 -9.688 -11.798 1.00 64.31 193 LEU A O 1
ATOM 1460 N N . LEU A 1 194 ? -10.949 -8.452 -13.643 1.00 64.75 194 LEU A N 1
ATOM 1461 C CA . LEU A 1 194 ? -9.583 -8.071 -13.316 1.00 64.75 194 LEU A CA 1
ATOM 1462 C C . LEU A 1 194 ? -9.536 -6.579 -12.993 1.00 64.75 194 LEU A C 1
ATOM 1464 O O . LEU A 1 194 ? -9.828 -5.738 -13.840 1.00 64.75 194 LEU A O 1
ATOM 1468 N N . MET A 1 195 ? -9.169 -6.254 -11.756 1.00 70.56 195 MET A N 1
ATOM 1469 C CA . MET A 1 195 ? -8.888 -4.883 -11.343 1.00 70.56 195 MET A CA 1
ATOM 1470 C C . MET A 1 195 ? -7.378 -4.698 -11.295 1.00 70.56 195 MET A C 1
ATOM 1472 O O . MET A 1 195 ? -6.699 -5.369 -10.518 1.00 70.56 195 MET A O 1
ATOM 1476 N N . THR A 1 196 ? -6.851 -3.817 -12.133 1.00 71.19 196 THR A N 1
ATOM 1477 C CA . THR A 1 196 ? -5.436 -3.453 -12.084 1.00 71.19 196 THR A CA 1
ATOM 1478 C C . THR A 1 196 ? -5.236 -2.272 -11.139 1.00 71.19 196 THR A C 1
ATOM 1480 O O . THR A 1 196 ? -6.184 -1.565 -10.792 1.00 71.19 196 THR A O 1
ATOM 1483 N N . GLY A 1 197 ? -3.985 -2.049 -10.740 1.00 74.94 197 GLY A N 1
ATOM 1484 C CA . GLY A 1 197 ? -3.583 -0.803 -10.095 1.00 74.94 197 GLY A CA 1
ATOM 1485 C C . GLY A 1 197 ? -3.540 0.360 -11.088 1.00 74.94 197 GLY A C 1
ATOM 1486 O O . GLY A 1 197 ? -4.286 0.393 -12.074 1.00 74.94 197 GLY A O 1
ATOM 1487 N N . ASP A 1 198 ? -2.637 1.290 -10.823 1.00 82.44 198 ASP A N 1
ATOM 1488 C CA . ASP A 1 198 ? -2.476 2.515 -11.593 1.00 82.44 198 ASP A CA 1
ATOM 1489 C C . ASP A 1 198 ? -1.874 2.253 -12.982 1.00 82.44 198 ASP A C 1
ATOM 1491 O O . ASP A 1 198 ? -0.915 1.497 -13.145 1.00 82.44 198 ASP A O 1
ATOM 1495 N N . ILE A 1 199 ? -2.475 2.871 -13.997 1.00 83.25 199 ILE A N 1
ATOM 1496 C CA . ILE A 1 199 ? -1.999 2.924 -15.375 1.00 83.25 199 ILE A CA 1
ATOM 1497 C C . ILE A 1 199 ? -1.560 4.353 -15.643 1.00 83.25 199 ILE A C 1
ATOM 1499 O O . ILE A 1 199 ? -2.384 5.264 -15.711 1.00 83.25 199 ILE A O 1
ATOM 1503 N N . ASN A 1 200 ? -0.265 4.524 -15.860 1.00 83.94 200 ASN A N 1
ATOM 1504 C CA . ASN A 1 200 ? 0.322 5.777 -16.292 1.00 83.94 200 ASN A CA 1
ATOM 1505 C C . ASN A 1 200 ? 0.886 5.592 -17.706 1.00 83.94 200 ASN A C 1
ATOM 1507 O O . ASN A 1 200 ? 1.669 4.674 -17.950 1.00 83.94 200 ASN A O 1
ATOM 1511 N N . LEU A 1 201 ? 0.438 6.430 -18.642 1.00 84.56 201 LEU A N 1
ATOM 1512 C CA . LEU A 1 201 ? 0.795 6.365 -20.066 1.00 84.56 201 LEU A CA 1
ATOM 1513 C C . LEU A 1 201 ? 1.732 7.514 -20.471 1.00 84.56 201 LEU A C 1
ATOM 1515 O O . LEU A 1 201 ? 1.851 7.843 -21.652 1.00 84.56 201 LEU A O 1
ATOM 1519 N N . LEU A 1 202 ? 2.387 8.146 -19.493 1.00 80.31 202 LEU A N 1
ATOM 1520 C CA . LEU A 1 202 ? 3.435 9.133 -19.724 1.00 80.31 202 LEU A CA 1
ATOM 1521 C C . LEU A 1 202 ? 4.511 8.543 -20.645 1.00 80.31 202 LEU A C 1
ATOM 1523 O O . LEU A 1 202 ? 4.964 7.415 -20.450 1.00 80.31 202 LEU A O 1
ATOM 1527 N N . ASN A 1 203 ? 4.934 9.329 -21.635 1.00 71.31 203 ASN A N 1
ATOM 1528 C CA . ASN A 1 203 ? 5.917 8.946 -22.654 1.00 71.31 203 ASN A CA 1
ATOM 1529 C C . ASN A 1 203 ? 5.517 7.747 -23.536 1.00 71.31 203 ASN A C 1
ATOM 1531 O O . ASN A 1 203 ? 6.377 7.184 -24.208 1.00 71.31 203 ASN A O 1
ATOM 1535 N N . VAL A 1 204 ? 4.236 7.361 -23.572 1.00 71.69 204 VAL A N 1
ATOM 1536 C CA . VAL A 1 204 ? 3.740 6.435 -24.596 1.00 71.69 204 VAL A CA 1
ATOM 1537 C C . VAL A 1 204 ? 3.628 7.190 -25.920 1.00 71.69 204 VAL A C 1
ATOM 1539 O O . VAL A 1 204 ? 2.771 8.056 -26.080 1.00 71.69 204 VAL A O 1
ATOM 1542 N N . ASP A 1 205 ? 4.507 6.842 -26.853 1.00 73.69 205 ASP A N 1
ATOM 1543 C CA . ASP A 1 205 ? 4.558 7.314 -28.243 1.00 73.69 205 ASP A CA 1
ATOM 1544 C C . ASP A 1 205 ? 4.194 6.210 -29.258 1.00 73.69 205 ASP A C 1
ATOM 1546 O O . ASP A 1 205 ? 4.077 6.460 -30.456 1.00 73.69 205 ASP A O 1
ATOM 1550 N N . ASN A 1 206 ? 4.001 4.980 -28.771 1.00 77.19 206 ASN A N 1
ATOM 1551 C CA . ASN A 1 206 ? 3.501 3.841 -29.528 1.00 77.19 206 ASN A CA 1
ATOM 1552 C C . ASN A 1 206 ? 2.547 3.004 -28.660 1.00 77.19 206 ASN A C 1
ATOM 1554 O O . ASN A 1 206 ? 2.969 2.211 -27.811 1.00 77.19 206 ASN A O 1
ATOM 1558 N N . SER A 1 207 ? 1.250 3.154 -28.922 1.00 77.12 207 SER A N 1
ATOM 1559 C CA . SER A 1 207 ? 0.151 2.493 -28.207 1.00 77.12 207 SER A CA 1
ATOM 1560 C C . SER A 1 207 ? 0.244 0.961 -28.193 1.00 77.12 207 SER A C 1
ATOM 1562 O O . SER A 1 207 ? -0.196 0.311 -27.240 1.00 77.12 207 SER A O 1
ATOM 1564 N N . THR A 1 208 ? 0.847 0.366 -29.228 1.00 72.81 208 THR A N 1
ATOM 1565 C CA . THR A 1 208 ? 0.922 -1.094 -29.389 1.00 72.81 208 THR A CA 1
ATOM 1566 C C . THR A 1 208 ? 1.852 -1.772 -28.398 1.00 72.81 208 THR A C 1
ATOM 1568 O O . THR A 1 208 ? 1.671 -2.957 -28.124 1.00 72.81 208 THR A O 1
ATOM 1571 N N . GLU A 1 209 ? 2.794 -1.037 -27.803 1.00 67.94 209 GLU A N 1
ATOM 1572 C CA . GLU A 1 209 ? 3.763 -1.595 -26.861 1.00 67.94 209 GLU A CA 1
ATOM 1573 C C . GLU A 1 209 ? 3.277 -1.565 -25.403 1.00 67.94 209 GLU A C 1
ATOM 1575 O O . GLU A 1 209 ? 3.681 -2.430 -24.622 1.00 67.94 209 GLU A O 1
ATOM 1580 N N . SER A 1 210 ? 2.374 -0.644 -25.033 1.00 64.94 210 SER A N 1
ATOM 1581 C CA . SER A 1 210 ? 2.007 -0.362 -23.632 1.00 64.94 210 SER A CA 1
ATOM 1582 C C . SER A 1 210 ? 1.501 -1.586 -22.865 1.00 64.94 210 SER A C 1
ATOM 1584 O O . SER A 1 210 ? 1.900 -1.814 -21.725 1.00 64.94 210 SER A O 1
ATOM 1586 N N . PHE A 1 211 ? 0.662 -2.413 -23.498 1.00 75.81 211 PHE A N 1
ATOM 1587 C CA . PHE A 1 211 ? 0.129 -3.640 -22.891 1.00 75.81 211 PHE A CA 1
ATOM 1588 C C . PHE A 1 211 ? 0.575 -4.912 -23.603 1.00 75.81 211 PHE A C 1
ATOM 1590 O O . PHE A 1 211 ? 0.158 -5.995 -23.202 1.00 75.81 211 PHE A O 1
ATOM 1597 N N . ARG A 1 212 ? 1.447 -4.836 -24.618 1.00 68.06 212 ARG A N 1
ATOM 1598 C CA . ARG A 1 212 ? 1.789 -5.983 -25.484 1.00 68.06 212 ARG A CA 1
ATOM 1599 C C . ARG A 1 212 ? 2.199 -7.239 -24.720 1.00 68.06 212 ARG A C 1
ATOM 1601 O O . ARG A 1 212 ? 1.935 -8.350 -25.158 1.00 68.06 212 ARG A O 1
ATOM 1608 N N . ARG A 1 213 ? 2.870 -7.068 -23.579 1.00 57.22 213 ARG A N 1
ATOM 1609 C CA . ARG A 1 213 ? 3.390 -8.171 -22.753 1.00 57.22 213 ARG A CA 1
ATOM 1610 C C . ARG A 1 213 ? 2.366 -8.763 -21.786 1.00 57.22 213 ARG A C 1
ATOM 1612 O O . ARG A 1 213 ? 2.621 -9.822 -21.226 1.00 57.22 213 ARG A O 1
ATOM 1619 N N . VAL A 1 214 ? 1.250 -8.074 -21.562 1.00 61.91 214 VAL A N 1
ATOM 1620 C CA . VAL A 1 214 ? 0.213 -8.458 -20.593 1.00 61.91 214 VAL A CA 1
ATOM 1621 C C . VAL A 1 214 ? -1.172 -8.582 -21.222 1.00 61.91 214 VAL A C 1
ATOM 1623 O O . VAL A 1 214 ? -2.079 -9.069 -20.558 1.00 61.91 214 VAL A O 1
ATOM 1626 N N . VAL A 1 215 ? -1.348 -8.190 -22.488 1.00 69.94 215 VAL A N 1
ATOM 1627 C CA . VAL A 1 215 ? -2.645 -8.143 -23.175 1.00 69.94 215 VAL A CA 1
ATOM 1628 C C . VAL A 1 215 ? -3.352 -9.490 -23.180 1.00 69.94 215 VAL A C 1
ATOM 1630 O O . VAL A 1 215 ? -4.563 -9.513 -23.002 1.00 69.94 215 VAL A O 1
ATOM 1633 N N . ASP A 1 216 ? -2.631 -10.606 -23.286 1.00 69.06 216 ASP A N 1
ATOM 1634 C CA . ASP A 1 216 ? -3.234 -11.941 -23.214 1.00 69.06 216 ASP A CA 1
ATOM 1635 C C . ASP A 1 216 ? -3.804 -12.225 -21.815 1.00 69.06 216 ASP A C 1
ATOM 1637 O O . ASP A 1 216 ? -4.919 -12.726 -21.682 1.00 69.06 216 ASP A O 1
ATOM 1641 N N . SER A 1 217 ? -3.086 -11.824 -20.760 1.00 70.12 217 SER A N 1
ATOM 1642 C CA . SER A 1 217 ? -3.542 -11.931 -19.368 1.00 70.12 217 SER A CA 1
ATOM 1643 C C . SER A 1 217 ? -4.724 -11.009 -19.075 1.00 70.12 217 SER A C 1
ATOM 1645 O O . SER A 1 217 ? -5.650 -11.401 -18.370 1.00 70.12 217 SER A O 1
ATOM 1647 N N . LEU A 1 218 ? -4.711 -9.793 -19.629 1.00 68.31 218 LEU A N 1
ATOM 1648 C CA . LEU A 1 218 ? -5.833 -8.858 -19.537 1.00 68.31 218 LEU A CA 1
ATOM 1649 C C . LEU A 1 218 ? -7.050 -9.404 -20.304 1.00 68.31 218 LEU A C 1
ATOM 1651 O O . LEU A 1 218 ? -8.165 -9.388 -19.795 1.00 68.31 218 LEU A O 1
ATOM 1655 N N . SER A 1 219 ? -6.827 -9.981 -21.486 1.00 76.50 219 SER A N 1
ATOM 1656 C CA . SER A 1 219 ? -7.869 -10.561 -22.344 1.00 76.50 219 SER A CA 1
ATOM 1657 C C . SER A 1 219 ? -8.466 -11.854 -21.789 1.00 76.50 219 SER A C 1
ATOM 1659 O O . SER A 1 219 ? -9.556 -12.242 -22.199 1.00 76.50 219 SER A O 1
ATOM 1661 N N . ALA A 1 220 ? -7.777 -12.529 -20.866 1.00 75.00 220 ALA A N 1
ATOM 1662 C CA . ALA A 1 220 ? -8.310 -13.696 -20.169 1.00 75.00 220 ALA A CA 1
ATOM 1663 C C . ALA A 1 220 ? -9.423 -13.334 -19.166 1.00 75.00 220 ALA A C 1
ATOM 1665 O O . ALA A 1 220 ? -10.150 -14.222 -18.717 1.00 75.00 220 ALA A O 1
ATOM 1666 N N . ALA A 1 221 ? -9.557 -12.053 -18.808 1.00 74.81 221 ALA A N 1
ATOM 1667 C CA . ALA A 1 221 ? -10.652 -11.547 -17.994 1.00 74.81 221 ALA A CA 1
ATOM 1668 C C . ALA A 1 221 ? -11.833 -11.089 -18.866 1.00 74.81 221 ALA A C 1
ATOM 1670 O O . ALA A 1 221 ? -11.664 -10.527 -19.945 1.00 74.81 221 ALA A O 1
ATOM 1671 N N . ASP A 1 222 ? -13.053 -11.271 -18.363 1.00 75.75 222 ASP A N 1
ATOM 1672 C CA . ASP A 1 222 ? -14.279 -10.830 -19.039 1.00 75.75 222 ASP A CA 1
ATOM 1673 C C . ASP A 1 222 ? -14.453 -9.298 -18.984 1.00 75.75 222 ASP A C 1
ATOM 1675 O O . ASP A 1 222 ? -15.100 -8.683 -19.844 1.00 75.75 222 ASP A O 1
ATOM 1679 N N . ILE A 1 223 ? -13.903 -8.677 -17.935 1.00 78.12 223 ILE A N 1
ATOM 1680 C CA . ILE A 1 223 ? -13.846 -7.229 -17.728 1.00 78.12 223 ILE A CA 1
ATOM 1681 C C . ILE A 1 223 ? -12.498 -6.894 -17.086 1.00 78.12 223 ILE A C 1
ATOM 1683 O O . ILE A 1 223 ? -12.153 -7.464 -16.051 1.00 78.12 223 ILE A O 1
ATOM 1687 N N . VAL A 1 224 ? -11.791 -5.913 -17.649 1.00 80.31 224 VAL A N 1
ATOM 1688 C CA . VAL A 1 224 ? -10.598 -5.307 -17.043 1.00 80.31 224 VAL A CA 1
ATOM 1689 C C . VAL A 1 224 ? -10.899 -3.861 -16.681 1.00 80.31 224 VAL A C 1
ATOM 1691 O O . VAL A 1 224 ? -11.411 -3.115 -17.514 1.00 80.31 224 VAL A O 1
ATOM 1694 N N . ILE A 1 225 ? -10.598 -3.460 -15.450 1.00 85.19 225 ILE A N 1
ATOM 1695 C CA . ILE A 1 225 ? -10.765 -2.079 -14.986 1.00 85.19 225 ILE A CA 1
ATOM 1696 C C . ILE A 1 225 ? -9.504 -1.622 -14.302 1.00 85.19 225 ILE A C 1
ATOM 1698 O O . ILE A 1 225 ? -8.873 -2.379 -13.567 1.00 85.19 225 ILE A O 1
ATOM 1702 N N . SER A 1 226 ? -9.187 -0.357 -14.514 1.00 84.69 226 SER A N 1
ATOM 1703 C CA . SER A 1 226 ? -7.929 0.215 -14.074 1.00 84.69 226 SER A CA 1
ATOM 1704 C C . SER A 1 226 ? -8.126 1.603 -13.506 1.00 84.69 226 SER A C 1
ATOM 1706 O O . SER A 1 226 ? -9.099 2.282 -13.832 1.00 84.69 226 SER A O 1
ATOM 1708 N N . ASN A 1 227 ? -7.194 2.050 -12.675 1.00 88.94 227 ASN A N 1
ATOM 1709 C CA . ASN A 1 227 ? -7.076 3.468 -12.379 1.00 88.94 227 ASN A CA 1
ATOM 1710 C C . ASN A 1 227 ? -6.166 4.122 -13.429 1.00 88.94 227 ASN A C 1
ATOM 1712 O O . ASN A 1 227 ? -5.100 3.589 -13.706 1.00 88.94 227 ASN A O 1
ATOM 1716 N N . LEU A 1 228 ? -6.574 5.244 -14.019 1.00 88.25 228 LEU A N 1
ATOM 1717 C CA . LEU A 1 228 ? -5.749 6.016 -14.945 1.00 88.25 228 LEU A CA 1
ATOM 1718 C C . LEU A 1 228 ? -5.053 7.137 -14.166 1.00 88.25 228 LEU A C 1
ATOM 1720 O O . LEU A 1 228 ? -5.697 8.077 -13.711 1.00 88.25 228 LEU A O 1
ATOM 1724 N N . GLU A 1 229 ? -3.741 7.015 -14.013 1.00 85.69 229 GLU A N 1
ATOM 1725 C CA . GLU A 1 229 ? -2.859 7.940 -13.294 1.00 85.69 229 GLU A CA 1
ATOM 1726 C C . GLU A 1 229 ? -2.053 8.784 -14.296 1.00 85.69 229 GLU A C 1
ATOM 1728 O O . GLU A 1 229 ? -0.825 8.804 -14.300 1.00 85.69 229 GLU A O 1
ATOM 1733 N N . CYS A 1 230 ? -2.756 9.413 -15.239 1.00 82.94 230 CYS A N 1
ATOM 1734 C CA . CYS A 1 230 ? -2.188 10.381 -16.176 1.00 82.94 230 CYS A CA 1
ATOM 1735 C C . CYS A 1 230 ? -3.287 11.247 -16.809 1.00 82.94 230 CYS A C 1
ATOM 1737 O O . CYS A 1 230 ? -4.461 10.869 -16.873 1.00 82.94 230 CYS A O 1
ATOM 1739 N N . VAL A 1 231 ? -2.897 12.415 -17.317 1.00 86.94 231 VAL A N 1
ATOM 1740 C CA . VAL A 1 231 ? -3.763 13.301 -18.100 1.00 86.94 231 VAL A CA 1
ATOM 1741 C C . VAL A 1 231 ? -3.600 12.956 -19.579 1.00 86.94 231 VAL A C 1
ATOM 1743 O O . VAL A 1 231 ? -2.513 13.115 -20.123 1.00 86.94 231 VAL A O 1
ATOM 1746 N N . LEU A 1 232 ? -4.674 12.537 -20.258 1.00 87.25 232 LEU A N 1
ATOM 1747 C CA . LEU A 1 232 ? -4.671 12.348 -21.712 1.00 87.25 232 LEU A CA 1
ATOM 1748 C C . LEU A 1 232 ? -4.817 13.701 -22.422 1.00 87.25 232 LEU A C 1
ATOM 1750 O O . LEU A 1 232 ? -5.920 14.124 -22.783 1.00 87.25 232 LEU A O 1
ATOM 1754 N N . GLY A 1 233 ? -3.695 14.390 -22.600 1.00 81.69 233 GLY A N 1
ATOM 1755 C CA . GLY A 1 233 ? -3.616 15.727 -23.175 1.00 81.69 233 GLY A CA 1
ATOM 1756 C C . GLY A 1 233 ? -2.169 16.188 -23.323 1.00 81.69 233 GLY A C 1
ATOM 1757 O O . GLY A 1 233 ? -1.260 15.596 -22.752 1.00 81.69 233 GLY A O 1
ATOM 1758 N N . MET A 1 234 ? -1.955 17.252 -24.095 1.00 73.75 234 MET A N 1
ATOM 1759 C CA . MET A 1 234 ? -0.632 17.860 -24.262 1.00 73.75 234 MET A CA 1
ATOM 1760 C C . MET A 1 234 ? -0.552 19.161 -23.449 1.00 73.75 234 MET A C 1
ATOM 1762 O O . MET A 1 234 ? -1.497 19.953 -23.521 1.00 73.75 234 MET A O 1
ATOM 1766 N N . PRO A 1 235 ? 0.536 19.413 -22.699 1.00 64.81 235 PRO A N 1
ATOM 1767 C CA . PRO A 1 235 ? 0.716 20.679 -21.994 1.00 64.81 235 PRO A CA 1
ATOM 1768 C C . PRO A 1 235 ? 0.976 21.833 -22.983 1.00 64.81 235 PRO A C 1
ATOM 1770 O O . PRO A 1 235 ? 1.660 21.657 -23.989 1.00 64.81 235 PRO A O 1
ATOM 1773 N N . GLU A 1 236 ? 0.455 23.033 -22.696 1.00 55.94 236 GLU A N 1
ATOM 1774 C CA . GLU A 1 236 ? 0.658 24.233 -23.536 1.00 55.94 236 GLU A CA 1
ATOM 1775 C C . GLU A 1 236 ? 2.061 24.865 -23.366 1.00 55.94 236 GLU A C 1
ATOM 1777 O O . GLU A 1 236 ? 2.510 25.598 -24.247 1.00 55.94 236 GLU A O 1
ATOM 1782 N N . GLN A 1 237 ? 2.772 24.589 -22.262 1.00 54.91 237 GLN A N 1
ATOM 1783 C CA . GLN A 1 237 ? 4.129 25.084 -21.979 1.00 54.91 237 GLN A CA 1
ATOM 1784 C C . GLN A 1 237 ? 5.011 24.006 -21.333 1.00 54.91 237 GLN A C 1
ATOM 1786 O O . GLN A 1 237 ? 4.520 23.097 -20.671 1.00 54.91 237 GLN A O 1
ATOM 1791 N N . ALA A 1 238 ? 6.332 24.125 -21.506 1.00 47.59 238 ALA A N 1
ATOM 1792 C CA . ALA A 1 238 ? 7.308 23.318 -20.778 1.00 47.59 238 ALA A CA 1
ATOM 1793 C C . ALA A 1 238 ? 7.321 23.751 -19.302 1.00 47.59 238 ALA A C 1
ATOM 1795 O O . ALA A 1 238 ? 7.821 24.828 -18.973 1.00 47.59 238 ALA A O 1
ATOM 1796 N N . TYR A 1 239 ? 6.731 22.945 -18.422 1.00 52.34 239 TYR A N 1
ATOM 1797 C CA . TYR A 1 239 ? 6.658 23.246 -16.994 1.00 52.34 239 TYR A CA 1
ATOM 1798 C C . TYR A 1 239 ? 7.944 22.868 -16.254 1.00 52.34 239 TYR A C 1
ATOM 1800 O O . TYR A 1 239 ? 8.713 22.000 -16.672 1.00 52.34 239 TYR A O 1
ATOM 1808 N N . SER A 1 240 ? 8.201 23.585 -15.159 1.00 40.38 240 SER A N 1
ATOM 1809 C CA . SER A 1 240 ? 9.379 23.401 -14.319 1.00 40.38 240 SER A CA 1
ATOM 1810 C C . SER A 1 240 ? 9.257 22.152 -13.441 1.00 40.38 240 SER A C 1
ATOM 1812 O O . SER A 1 240 ? 8.172 21.730 -13.055 1.00 40.38 240 SER A O 1
ATOM 1814 N N . ILE A 1 241 ? 10.418 21.618 -13.064 1.00 41.31 241 ILE A N 1
ATOM 1815 C CA . ILE A 1 241 ? 10.690 20.362 -12.337 1.00 41.31 241 ILE A CA 1
ATOM 1816 C C . ILE A 1 241 ? 10.035 20.309 -10.928 1.00 41.31 241 ILE A C 1
ATOM 1818 O O . ILE A 1 241 ? 10.237 19.369 -10.172 1.00 41.31 241 ILE A O 1
ATOM 1822 N N . GLN A 1 242 ? 9.268 21.329 -10.533 1.00 41.34 242 GLN A N 1
ATOM 1823 C CA . GLN A 1 242 ? 8.656 21.436 -9.206 1.00 41.34 242 GLN A CA 1
ATOM 1824 C C . GLN A 1 242 ? 7.215 20.908 -9.133 1.00 41.34 242 GLN A C 1
ATOM 1826 O O . GLN A 1 242 ? 6.684 20.811 -8.031 1.00 41.34 242 GLN A O 1
ATOM 1831 N N . HIS A 1 243 ? 6.584 20.572 -10.263 1.00 48.66 243 HIS A N 1
ATOM 1832 C CA . HIS A 1 243 ? 5.265 19.933 -10.308 1.00 48.66 243 HIS A CA 1
ATOM 1833 C C . HIS A 1 243 ? 5.361 18.707 -11.226 1.00 48.66 243 HIS A C 1
ATOM 1835 O O . HIS A 1 243 ? 5.517 18.847 -12.436 1.00 48.66 243 HIS A O 1
ATOM 1841 N N . GLU A 1 244 ? 5.342 17.501 -10.655 1.00 51.47 244 GLU A N 1
ATOM 1842 C CA . GLU A 1 244 ? 5.241 16.264 -11.436 1.00 51.47 244 GLU A CA 1
ATOM 1843 C C . GLU A 1 244 ? 3.844 16.222 -12.069 1.00 51.47 244 GLU A C 1
ATOM 1845 O O . GLU A 1 244 ? 2.862 16.006 -11.370 1.00 51.47 244 GLU A O 1
ATOM 1850 N N . GLU A 1 245 ? 3.724 16.477 -13.373 1.00 62.00 245 GLU A N 1
ATOM 1851 C CA . GLU A 1 245 ? 2.458 16.346 -14.104 1.00 62.00 245 GLU A CA 1
ATOM 1852 C C . GLU A 1 245 ? 2.594 15.235 -15.163 1.00 62.00 245 GLU A C 1
ATOM 1854 O O . GLU A 1 245 ? 3.336 15.362 -16.137 1.00 62.00 245 GLU A O 1
ATOM 1859 N N . PHE A 1 246 ? 1.892 14.112 -14.968 1.00 77.50 246 PHE A N 1
ATOM 1860 C CA . PHE A 1 246 ? 1.932 12.932 -15.844 1.00 77.50 246 PHE A CA 1
ATOM 1861 C C . PHE A 1 246 ? 1.034 13.113 -17.083 1.00 77.50 246 PHE A C 1
ATOM 1863 O O . PHE A 1 246 ? -0.043 12.525 -17.171 1.00 77.50 246 PHE A O 1
ATOM 1870 N N . PHE A 1 247 ? 1.442 13.945 -18.046 1.00 82.31 247 PHE A N 1
ATOM 1871 C CA . PHE A 1 247 ? 0.741 14.069 -19.333 1.00 82.31 247 PHE A CA 1
ATOM 1872 C C . PHE A 1 247 ? 1.088 12.919 -20.282 1.00 82.31 247 PHE A C 1
ATOM 1874 O O . PHE A 1 247 ? 2.253 12.615 -20.517 1.00 82.31 247 PHE A O 1
ATOM 1881 N N . ALA A 1 248 ? 0.073 12.316 -20.881 1.00 84.88 248 ALA A N 1
ATOM 1882 C CA . ALA A 1 248 ? 0.205 11.285 -21.897 1.00 84.88 248 ALA A CA 1
ATOM 1883 C C . ALA A 1 248 ? -0.416 11.761 -23.211 1.00 84.88 248 ALA A C 1
ATOM 1885 O O . ALA A 1 248 ? -1.416 12.488 -23.211 1.00 84.88 248 ALA A O 1
ATOM 1886 N N . ASN A 1 249 ? 0.148 11.314 -24.339 1.00 87.00 249 ASN A N 1
ATOM 1887 C CA . ASN A 1 249 ? -0.422 11.613 -25.647 1.00 87.00 249 ASN A CA 1
ATOM 1888 C C . ASN A 1 249 ? -1.886 11.129 -25.681 1.00 87.00 249 ASN A C 1
ATOM 1890 O O . ASN A 1 249 ? -2.141 9.948 -25.432 1.00 87.00 249 ASN A O 1
ATOM 1894 N N . PRO A 1 250 ? -2.862 12.005 -25.979 1.00 87.00 250 PRO A N 1
ATOM 1895 C CA . PRO A 1 250 ? -4.270 11.638 -25.929 1.00 87.00 250 PRO A CA 1
ATOM 1896 C C . PRO A 1 250 ? -4.652 10.545 -26.933 1.00 87.00 250 PRO A C 1
ATOM 1898 O O . PRO A 1 250 ? -5.552 9.758 -26.649 1.00 87.00 250 PRO A O 1
ATOM 1901 N N . PHE A 1 251 ? -3.986 10.481 -28.088 1.00 85.88 251 PHE A N 1
ATOM 1902 C CA . PHE A 1 251 ? -4.266 9.472 -29.108 1.00 85.88 251 PHE A CA 1
ATOM 1903 C C . PHE A 1 251 ? -3.660 8.125 -28.721 1.00 85.88 251 PHE A C 1
ATOM 1905 O O . PHE A 1 251 ? -4.398 7.150 -28.573 1.00 85.88 251 PHE A O 1
ATOM 1912 N N . ASP A 1 252 ? -2.350 8.094 -28.470 1.00 83.69 252 ASP A N 1
ATOM 1913 C CA . ASP A 1 252 ? -1.646 6.848 -28.153 1.00 83.69 252 ASP A CA 1
ATOM 1914 C C . ASP A 1 252 ? -2.107 6.268 -26.814 1.00 83.69 252 ASP A C 1
ATOM 1916 O O . ASP A 1 252 ? -2.267 5.058 -26.677 1.00 83.69 252 ASP A O 1
ATOM 1920 N N . GLY A 1 253 ? -2.395 7.128 -25.832 1.00 85.38 253 GLY A N 1
ATOM 1921 C CA . GLY A 1 253 ? -2.888 6.703 -24.530 1.00 85.38 253 GLY A CA 1
ATOM 1922 C C . GLY A 1 253 ? -4.279 6.069 -24.607 1.00 85.38 253 GLY A C 1
ATOM 1923 O O . GLY A 1 253 ? -4.513 5.002 -24.043 1.00 85.38 253 GLY A O 1
ATOM 1924 N N . ALA A 1 254 ? -5.208 6.676 -25.349 1.00 87.31 254 ALA A N 1
ATOM 1925 C CA . ALA A 1 254 ? -6.539 6.104 -25.525 1.00 87.31 254 ALA A CA 1
ATOM 1926 C C . ALA A 1 254 ? -6.514 4.800 -26.340 1.00 87.31 254 ALA A C 1
ATOM 1928 O O . ALA A 1 254 ? -7.217 3.845 -26.005 1.00 87.31 254 ALA A O 1
ATOM 1929 N N . GLU A 1 255 ? -5.688 4.735 -27.386 1.00 87.25 255 GLU A N 1
ATOM 1930 C CA . GLU A 1 255 ? -5.505 3.517 -28.174 1.00 87.25 255 GLU A CA 1
ATOM 1931 C C . GLU A 1 255 ? -4.859 2.400 -27.344 1.00 87.25 255 GLU A C 1
ATOM 1933 O O . GLU A 1 255 ? -5.317 1.256 -27.392 1.00 87.25 255 GLU A O 1
ATOM 1938 N N . ALA A 1 256 ? -3.877 2.727 -26.501 1.00 82.00 256 ALA A N 1
ATOM 1939 C CA . ALA A 1 256 ? -3.263 1.775 -25.586 1.00 82.00 256 ALA A CA 1
ATOM 1940 C C . ALA A 1 256 ? -4.311 1.134 -24.666 1.00 82.00 256 ALA A C 1
ATOM 1942 O O . ALA A 1 256 ? -4.319 -0.085 -24.511 1.00 82.00 256 ALA A O 1
ATOM 1943 N N . LEU A 1 257 ? -5.246 1.908 -24.101 1.00 86.44 257 LEU A N 1
ATOM 1944 C CA . LEU A 1 257 ? -6.317 1.363 -23.251 1.00 86.44 257 LEU A CA 1
ATOM 1945 C C . LEU A 1 257 ? -7.190 0.337 -23.996 1.00 86.44 257 LEU A C 1
ATOM 1947 O O . LEU A 1 257 ? -7.512 -0.718 -23.442 1.00 86.44 257 LEU A O 1
ATOM 1951 N N . HIS A 1 258 ? -7.515 0.589 -25.267 1.00 87.38 258 HIS A N 1
ATOM 1952 C CA . HIS A 1 258 ? -8.249 -0.372 -26.102 1.00 87.38 258 HIS A CA 1
ATOM 1953 C C . HIS A 1 258 ? -7.444 -1.634 -26.387 1.00 87.38 258 HIS A C 1
ATOM 1955 O O . HIS A 1 258 ? -7.975 -2.748 -26.302 1.00 87.38 258 HIS A O 1
ATOM 1961 N N . LEU A 1 259 ? -6.158 -1.475 -26.700 1.00 80.31 259 LEU A N 1
ATOM 1962 C CA . LEU A 1 259 ? -5.254 -2.594 -26.946 1.00 80.31 259 LEU A CA 1
ATOM 1963 C C . LEU A 1 259 ? -5.052 -3.434 -25.683 1.00 80.31 259 LEU A C 1
ATOM 1965 O O . LEU A 1 259 ? -5.054 -4.655 -25.774 1.00 80.31 259 LEU A O 1
ATOM 1969 N N . GLY A 1 260 ? -5.008 -2.811 -24.505 1.00 75.31 260 GLY A N 1
ATOM 1970 C CA . GLY A 1 260 ? -4.980 -3.480 -23.203 1.00 75.31 260 GLY A CA 1
ATOM 1971 C C . GLY A 1 260 ? -6.305 -4.113 -22.772 1.00 75.31 260 GLY A C 1
ATOM 1972 O O . GLY A 1 260 ? -6.377 -4.664 -21.678 1.00 75.31 260 GLY A O 1
ATOM 1973 N N . LYS A 1 261 ? -7.361 -4.040 -23.596 1.00 83.31 261 LYS A N 1
ATOM 1974 C CA . LYS A 1 261 ? -8.722 -4.497 -23.253 1.00 83.31 261 LYS A CA 1
ATOM 1975 C C . LYS A 1 261 ? -9.261 -3.875 -21.965 1.00 83.31 261 LYS A C 1
ATOM 1977 O O . LYS A 1 261 ? -10.092 -4.480 -21.284 1.00 83.31 261 LYS A O 1
ATOM 1982 N N . ILE A 1 262 ? -8.832 -2.653 -21.657 1.00 86.19 262 ILE A N 1
ATOM 1983 C CA . ILE A 1 262 ? -9.324 -1.909 -20.507 1.00 86.19 262 ILE A CA 1
ATOM 1984 C C . ILE A 1 262 ? -10.770 -1.523 -20.798 1.00 86.19 262 ILE A C 1
ATOM 1986 O O . ILE A 1 262 ? -11.064 -0.657 -21.618 1.00 86.19 262 ILE A O 1
ATOM 1990 N N . ALA A 1 263 ? -11.695 -2.214 -20.141 1.00 85.00 263 ALA A N 1
ATOM 1991 C CA . ALA A 1 263 ? -13.122 -2.017 -20.336 1.00 85.00 263 ALA A CA 1
ATOM 1992 C C . ALA A 1 263 ? -13.592 -0.686 -19.749 1.00 85.00 263 ALA A C 1
ATOM 1994 O O . ALA A 1 263 ? -14.649 -0.198 -20.147 1.00 85.00 263 ALA A O 1
ATOM 1995 N N . ALA A 1 264 ? -12.833 -0.138 -18.795 1.00 88.88 264 ALA A N 1
ATOM 1996 C CA . ALA A 1 264 ? -13.054 1.177 -18.234 1.00 88.88 264 ALA A CA 1
ATOM 1997 C C . ALA A 1 264 ? -11.928 1.666 -17.316 1.00 88.88 264 ALA A C 1
ATOM 1999 O O . ALA A 1 264 ? -11.173 0.863 -16.763 1.00 88.88 264 ALA A O 1
ATOM 2000 N N . VAL A 1 265 ? -11.912 2.978 -17.060 1.00 91.00 265 VAL A N 1
ATOM 2001 C CA . VAL A 1 265 ? -10.944 3.615 -16.163 1.00 91.00 265 VAL A CA 1
ATOM 2002 C C . VAL A 1 265 ? -11.568 4.427 -15.029 1.00 91.00 265 VAL A C 1
ATOM 2004 O O . VAL A 1 265 ? -12.627 5.045 -15.143 1.00 91.00 265 VAL A O 1
ATOM 2007 N N . GLY A 1 266 ? -10.874 4.443 -13.903 1.00 90.69 266 GLY A N 1
ATOM 2008 C CA . GLY A 1 266 ? -11.078 5.391 -12.825 1.00 90.69 266 GLY A CA 1
ATOM 2009 C C . GLY A 1 266 ? -10.155 6.610 -12.956 1.00 90.69 266 GLY A C 1
ATOM 2010 O O . GLY A 1 266 ? -9.015 6.448 -13.366 1.00 90.69 266 GLY A O 1
ATOM 2011 N N . LEU A 1 267 ? -10.639 7.808 -12.606 1.00 88.81 267 LEU A N 1
ATOM 2012 C CA . LEU A 1 267 ? -9.900 9.080 -12.661 1.00 88.81 267 LEU A CA 1
ATOM 2013 C C . LEU A 1 267 ? -9.673 9.750 -11.288 1.00 88.81 267 LEU A C 1
ATOM 2015 O O . LEU A 1 267 ? -9.235 10.893 -11.226 1.00 88.81 267 LEU A O 1
ATOM 2019 N N . ALA A 1 268 ? -10.036 9.106 -10.177 1.00 79.81 268 ALA A N 1
ATOM 2020 C CA . ALA A 1 268 ? -10.013 9.700 -8.833 1.00 79.81 268 ALA A CA 1
ATOM 2021 C C . ALA A 1 268 ? -8.739 9.369 -8.026 1.00 79.81 268 ALA A C 1
ATOM 2023 O O . ALA A 1 268 ? -8.819 9.170 -6.817 1.00 79.81 268 ALA A O 1
ATOM 2024 N N . ASN A 1 269 ? -7.582 9.278 -8.677 1.00 71.75 269 ASN A N 1
ATOM 2025 C CA . ASN A 1 269 ? -6.258 9.120 -8.063 1.00 71.75 269 ASN A CA 1
ATOM 2026 C C . ASN A 1 269 ? -5.283 10.128 -8.710 1.00 71.75 269 ASN A C 1
ATOM 2028 O O . ASN A 1 269 ? -5.575 10.633 -9.788 1.00 71.75 269 ASN A O 1
ATOM 2032 N N . ASN A 1 270 ? -4.201 10.435 -7.993 1.00 58.69 270 ASN A N 1
ATOM 2033 C CA . ASN A 1 270 ? -3.034 11.261 -8.294 1.00 58.69 270 ASN A CA 1
ATOM 2034 C C . ASN A 1 270 ? -2.955 11.849 -9.717 1.00 58.69 270 ASN A C 1
ATOM 2036 O O . ASN A 1 270 ? -2.800 11.136 -10.701 1.00 58.69 270 ASN A O 1
ATOM 2040 N N . ILE A 1 271 ? -2.927 13.184 -9.767 1.00 56.53 271 ILE A N 1
ATOM 2041 C CA . ILE A 1 271 ? -2.716 14.048 -10.944 1.00 56.53 271 ILE A CA 1
ATOM 2042 C C . ILE A 1 271 ? -3.995 14.458 -11.681 1.00 56.53 271 ILE A C 1
ATOM 2044 O O . ILE A 1 271 ? -4.206 14.199 -12.861 1.00 56.53 271 ILE A O 1
ATOM 2048 N N . ASN A 1 272 ? -4.804 15.244 -10.974 1.00 54.53 272 ASN A N 1
ATOM 2049 C CA . ASN A 1 272 ? -5.867 16.061 -11.548 1.00 54.53 272 ASN A CA 1
ATOM 2050 C C . ASN A 1 272 ? -5.573 17.551 -11.294 1.00 54.53 272 ASN A C 1
ATOM 2052 O O . ASN A 1 272 ? -6.363 18.255 -10.663 1.00 54.53 272 ASN A O 1
ATOM 2056 N N . TYR A 1 273 ? -4.412 18.050 -11.729 1.00 61.50 273 TYR A N 1
ATOM 2057 C CA . TYR A 1 273 ? -4.081 19.469 -11.568 1.00 61.50 273 TYR A CA 1
ATOM 2058 C C . TYR A 1 273 ? -4.710 20.298 -12.694 1.00 61.50 273 TYR A C 1
ATOM 2060 O O . TYR A 1 273 ? -4.320 20.234 -13.859 1.00 61.50 273 TYR A O 1
ATOM 2068 N N . GLY A 1 274 ? -5.727 21.079 -12.324 1.00 71.19 274 GLY A N 1
ATOM 2069 C CA . GLY A 1 274 ? -6.382 22.057 -13.191 1.00 71.19 274 GLY A CA 1
ATOM 2070 C C . GLY A 1 274 ? -7.633 21.533 -13.901 1.00 71.19 274 GLY A C 1
ATOM 2071 O O . GLY A 1 274 ? -7.610 20.539 -14.624 1.00 71.19 274 GLY A O 1
ATOM 2072 N N . ALA A 1 275 ? -8.741 22.270 -13.760 1.00 77.38 275 ALA A N 1
ATOM 2073 C CA . ALA A 1 275 ? -10.038 21.916 -14.344 1.00 77.38 275 ALA A CA 1
ATOM 2074 C C . ALA A 1 275 ? -9.976 21.678 -15.864 1.00 77.38 275 ALA A C 1
ATOM 2076 O O . ALA A 1 275 ? -10.641 20.784 -16.377 1.00 77.38 275 ALA A O 1
ATOM 2077 N N . ARG A 1 276 ? -9.148 22.442 -16.588 1.00 78.81 276 ARG A N 1
ATOM 2078 C CA . ARG A 1 276 ? -8.976 22.294 -18.041 1.00 78.81 276 ARG A CA 1
ATOM 2079 C C . ARG A 1 276 ? -8.369 20.938 -18.419 1.00 78.81 276 ARG A C 1
ATOM 2081 O O . ARG A 1 276 ? -8.872 20.301 -19.336 1.00 78.81 276 ARG A O 1
ATOM 2088 N N . ASN A 1 277 ? -7.345 20.489 -17.6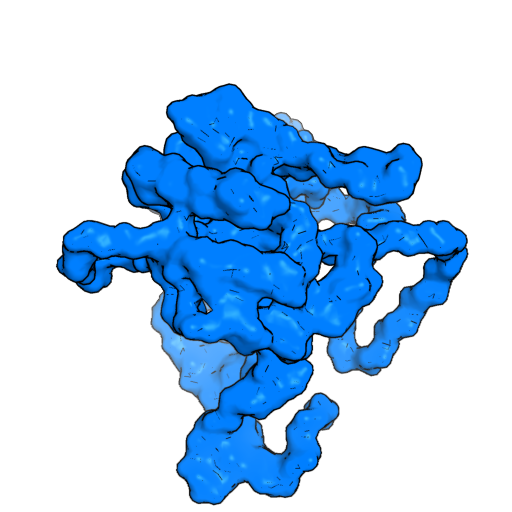95 1.00 80.25 277 ASN A N 1
ATOM 2089 C CA . ASN A 1 277 ? -6.640 19.231 -17.957 1.00 80.25 277 ASN A CA 1
ATOM 2090 C C . ASN A 1 277 ? -7.538 18.023 -17.675 1.00 80.25 277 ASN A C 1
ATOM 2092 O O . ASN A 1 277 ? -7.638 17.111 -18.493 1.00 80.25 277 ASN A O 1
ATOM 2096 N N . ILE A 1 278 ? -8.273 18.072 -16.561 1.00 82.44 278 ILE A N 1
ATOM 2097 C CA . ILE A 1 278 ? -9.266 17.053 -16.198 1.00 82.44 278 ILE A CA 1
ATOM 2098 C C . ILE A 1 278 ? -10.340 16.947 -17.285 1.00 82.44 278 ILE A C 1
ATOM 2100 O O . ILE A 1 278 ? -10.630 15.858 -17.778 1.00 82.44 278 ILE A O 1
ATOM 2104 N N . LEU A 1 279 ? -10.927 18.081 -17.680 1.00 87.25 279 LEU A N 1
ATOM 2105 C CA . LEU A 1 279 ? -11.976 18.112 -18.700 1.00 87.25 279 LEU A CA 1
ATOM 2106 C C . LEU A 1 279 ? -11.458 17.689 -20.079 1.00 87.25 279 LEU A C 1
ATOM 2108 O O . LEU A 1 279 ? -12.182 17.011 -20.804 1.00 87.25 279 LEU A O 1
ATOM 2112 N N . GLY A 1 280 ? -10.214 18.034 -20.418 1.00 86.50 280 GLY A N 1
ATOM 2113 C CA . GLY A 1 280 ? -9.545 17.590 -21.640 1.00 86.50 280 GLY A CA 1
ATOM 2114 C C . GLY A 1 280 ? -9.350 16.074 -21.679 1.00 86.50 280 GLY A C 1
ATOM 2115 O O . GLY A 1 280 ? -9.762 15.437 -22.644 1.00 86.50 280 GLY A O 1
ATOM 2116 N N . SER A 1 281 ? -8.820 15.483 -20.604 1.00 88.31 281 SER A N 1
ATOM 2117 C CA . SER A 1 281 ? -8.639 14.027 -20.486 1.00 88.31 281 SER A CA 1
ATOM 2118 C C . SER A 1 281 ? -9.978 13.279 -20.548 1.00 88.31 281 SER A C 1
ATOM 2120 O O . SER A 1 281 ? -10.114 12.289 -21.268 1.00 88.31 281 SER A O 1
ATOM 2122 N N . ILE A 1 282 ? -11.014 13.801 -19.876 1.00 91.00 282 ILE A N 1
ATOM 2123 C CA . ILE A 1 282 ? -12.383 13.270 -19.964 1.00 91.00 282 ILE A CA 1
ATOM 2124 C C . ILE A 1 282 ? -12.899 13.312 -21.404 1.00 91.00 282 ILE A C 1
ATOM 2126 O O . ILE A 1 282 ? -13.422 12.311 -21.886 1.00 91.00 282 ILE A O 1
ATOM 2130 N N . ALA A 1 283 ? -12.740 14.440 -22.100 1.00 91.75 283 ALA A N 1
ATOM 2131 C CA . ALA A 1 283 ? -13.174 14.566 -23.487 1.00 91.75 283 ALA A CA 1
ATOM 2132 C C . ALA A 1 283 ? -12.432 13.584 -24.409 1.00 91.75 283 ALA A C 1
ATOM 2134 O O . ALA A 1 283 ? -13.049 13.011 -25.308 1.00 91.75 283 ALA A O 1
ATOM 2135 N N . THR A 1 284 ? -11.139 13.345 -24.167 1.00 91.94 284 THR A N 1
ATOM 2136 C CA . THR A 1 284 ? -10.353 12.334 -24.887 1.00 91.94 284 THR A CA 1
ATOM 2137 C C . THR A 1 284 ? -10.918 10.927 -24.675 1.00 91.94 284 THR A C 1
ATOM 2139 O O . THR A 1 284 ? -11.166 10.223 -25.652 1.00 91.94 284 THR A O 1
ATOM 2142 N N . LEU A 1 285 ? -11.177 10.525 -23.426 1.00 92.12 285 LEU A N 1
ATOM 2143 C CA . LEU A 1 285 ? -11.740 9.207 -23.098 1.00 92.12 285 LEU A CA 1
ATOM 2144 C C . LEU A 1 285 ? -13.150 9.022 -23.667 1.00 92.12 285 LEU A C 1
ATOM 2146 O O . LEU A 1 285 ? -13.442 7.984 -24.261 1.00 92.12 285 LEU A O 1
ATOM 2150 N N . ASP A 1 286 ? -14.000 10.044 -23.543 1.00 91.75 286 ASP A N 1
ATOM 2151 C CA . ASP A 1 286 ? -15.364 10.030 -24.070 1.00 91.75 286 ASP A CA 1
ATOM 2152 C C . ASP A 1 286 ? -15.343 9.906 -25.609 1.00 91.75 286 ASP A C 1
ATOM 2154 O O . ASP A 1 286 ? -16.093 9.110 -26.174 1.00 91.75 286 ASP A O 1
ATOM 2158 N N . LYS A 1 287 ? -14.431 10.615 -26.298 1.00 91.00 287 LYS A N 1
ATOM 2159 C CA . LYS A 1 287 ? -14.228 10.499 -27.755 1.00 91.00 287 LYS A CA 1
ATOM 2160 C C . LYS A 1 287 ? -13.684 9.128 -28.161 1.00 91.00 287 LYS A C 1
ATOM 2162 O O . LYS A 1 287 ? -14.059 8.613 -29.212 1.00 91.00 287 LYS A O 1
ATOM 2167 N N . ALA A 1 288 ? -12.814 8.544 -27.343 1.00 88.31 288 ALA A N 1
ATOM 2168 C CA . ALA A 1 288 ? -12.280 7.206 -27.552 1.00 88.31 288 ALA A CA 1
ATOM 2169 C C . ALA A 1 288 ? -13.276 6.096 -27.182 1.00 88.31 288 ALA A C 1
ATOM 2171 O O . ALA A 1 288 ? -13.009 4.931 -27.457 1.00 88.31 288 ALA A O 1
ATOM 2172 N N . GLY A 1 289 ? -14.411 6.425 -26.560 1.00 91.25 289 GLY A N 1
ATOM 2173 C CA . GLY A 1 289 ? -15.390 5.442 -26.109 1.00 91.25 289 GLY A CA 1
ATOM 2174 C C . GLY A 1 289 ? -14.895 4.574 -24.951 1.00 91.25 289 GLY A C 1
ATOM 2175 O O . GLY A 1 289 ? -15.361 3.446 -24.814 1.00 91.25 289 GLY A O 1
ATOM 2176 N N . VAL A 1 290 ? -13.960 5.073 -24.134 1.00 90.38 290 VAL A N 1
ATOM 2177 C CA . VAL A 1 290 ? -13.488 4.396 -22.918 1.00 90.38 290 VAL A CA 1
ATOM 2178 C C . VAL A 1 290 ? -14.338 4.873 -21.734 1.00 90.38 290 VAL A C 1
ATOM 2180 O O . VAL A 1 290 ? -14.227 6.033 -21.329 1.00 90.38 290 VAL A O 1
ATOM 2183 N N . PRO A 1 291 ? -15.199 4.015 -21.156 1.00 90.12 291 PRO A N 1
ATOM 2184 C CA . PRO A 1 291 ? -16.026 4.386 -20.015 1.00 90.12 291 PRO A CA 1
ATOM 2185 C C . PRO A 1 291 ? -15.180 4.812 -18.808 1.00 90.12 291 PRO A C 1
ATOM 2187 O O . PRO A 1 291 ? -14.113 4.248 -18.552 1.00 90.12 291 PRO A O 1
ATOM 2190 N N . ARG A 1 292 ? -15.675 5.794 -18.041 1.00 91.38 292 ARG A N 1
ATOM 2191 C CA . ARG A 1 292 ? -14.941 6.357 -16.899 1.00 91.38 292 ARG A CA 1
ATOM 2192 C C . ARG A 1 292 ? -15.806 6.778 -15.713 1.00 91.38 292 ARG A C 1
ATOM 2194 O O . ARG A 1 292 ? -16.989 7.083 -15.863 1.00 91.38 292 ARG A O 1
ATOM 2201 N N . THR A 1 293 ? -15.193 6.850 -14.532 1.00 89.62 293 THR A N 1
ATOM 2202 C CA . THR A 1 293 ? -15.784 7.386 -13.287 1.00 89.62 293 THR A CA 1
ATOM 2203 C C . THR A 1 293 ? -14.728 8.131 -12.466 1.00 89.62 293 THR A C 1
ATOM 2205 O O . THR A 1 293 ? -13.538 7.870 -12.599 1.00 89.62 293 THR A O 1
ATOM 2208 N N . GLY A 1 294 ? -15.150 9.018 -11.559 1.00 87.31 294 GLY A N 1
ATOM 2209 C CA . GLY A 1 294 ? -14.262 9.585 -10.536 1.00 87.31 294 GLY A CA 1
ATOM 2210 C C . GLY A 1 294 ? -13.743 10.998 -10.800 1.00 87.31 294 GLY A C 1
ATOM 2211 O O . GLY A 1 294 ? -13.125 11.577 -9.913 1.00 87.31 294 GLY A O 1
ATOM 2212 N N . ALA A 1 295 ? -14.061 11.580 -11.958 1.00 87.19 295 ALA A N 1
ATOM 2213 C CA . ALA A 1 295 ? -13.836 12.990 -12.273 1.00 87.19 295 ALA A CA 1
ATOM 2214 C C . ALA A 1 295 ? -14.950 13.524 -13.195 1.00 87.19 295 ALA A C 1
ATOM 2216 O O . ALA A 1 295 ? -15.623 12.752 -13.884 1.00 87.19 295 ALA A O 1
ATOM 2217 N N . GLY A 1 296 ? -15.180 14.840 -13.188 1.00 86.62 296 GLY A N 1
ATOM 2218 C CA . GLY A 1 296 ? -16.241 15.484 -13.964 1.00 86.62 296 GLY A CA 1
ATOM 2219 C C . GLY A 1 296 ? -16.265 17.004 -13.796 1.00 86.62 296 GLY A C 1
ATOM 2220 O O . GLY A 1 296 ? -15.627 17.538 -12.895 1.00 86.62 296 GLY A O 1
ATOM 2221 N N . ALA A 1 297 ? -17.035 17.696 -14.643 1.00 86.12 297 ALA A N 1
ATOM 2222 C CA . ALA A 1 297 ? -17.177 19.162 -14.615 1.00 86.12 297 ALA A CA 1
ATOM 2223 C C . ALA A 1 297 ? -17.783 19.713 -13.315 1.00 86.12 297 ALA A C 1
ATOM 2225 O O . ALA A 1 297 ? -17.702 20.906 -13.037 1.00 86.12 297 ALA A O 1
ATOM 2226 N N . ASN A 1 298 ? -18.425 18.848 -12.537 1.00 84.50 298 ASN A N 1
ATOM 2227 C CA . ASN A 1 298 ? -19.007 19.154 -11.245 1.00 84.50 298 ASN A CA 1
ATOM 2228 C C . ASN A 1 298 ? -19.075 17.875 -10.396 1.00 84.50 298 ASN A C 1
ATOM 2230 O O . ASN A 1 298 ? -18.804 16.767 -10.871 1.00 84.50 298 ASN A O 1
ATOM 2234 N N . ILE A 1 299 ? -19.453 18.034 -9.128 1.00 79.50 299 ILE A N 1
ATOM 2235 C CA . ILE A 1 299 ? -19.490 16.942 -8.150 1.00 79.50 299 ILE A CA 1
ATOM 2236 C C . ILE A 1 299 ? -20.480 15.829 -8.518 1.00 79.50 299 ILE A C 1
ATOM 2238 O O . ILE A 1 299 ? -20.235 14.665 -8.207 1.00 79.50 299 ILE A O 1
ATOM 2242 N N . GLU A 1 300 ? -21.579 16.162 -9.197 1.00 83.81 300 GLU A N 1
ATOM 2243 C CA . GLU A 1 300 ? -22.562 15.185 -9.665 1.00 83.81 300 GLU A CA 1
ATOM 2244 C C . GLU A 1 300 ? -21.961 14.309 -10.770 1.00 83.81 300 GLU A C 1
ATOM 2246 O O . GLU A 1 300 ? -21.964 13.082 -10.664 1.00 83.81 300 GLU A O 1
ATOM 2251 N N . ALA A 1 301 ? -21.343 14.934 -11.776 1.00 82.81 301 ALA A N 1
ATOM 2252 C CA . ALA A 1 301 ? -20.660 14.245 -12.863 1.00 82.81 301 ALA A CA 1
ATOM 2253 C C . ALA A 1 301 ? -19.484 13.391 -12.362 1.00 82.81 301 ALA A C 1
ATOM 2255 O O . ALA A 1 301 ? -19.331 12.253 -12.802 1.00 82.81 301 ALA A O 1
ATOM 2256 N N . ALA A 1 302 ? -18.693 13.898 -11.411 1.00 81.69 302 ALA A N 1
ATOM 2257 C CA . ALA A 1 302 ? -17.566 13.168 -10.828 1.00 81.69 302 ALA A CA 1
ATOM 2258 C C . ALA A 1 302 ? -18.003 11.943 -10.006 1.00 81.69 302 ALA A C 1
ATOM 2260 O O . ALA A 1 302 ? -17.298 10.933 -9.968 1.00 81.69 302 ALA A O 1
ATOM 2261 N N . ARG A 1 303 ? -19.176 12.013 -9.360 1.00 81.12 303 ARG A N 1
ATOM 2262 C CA . ARG A 1 303 ? -19.739 10.929 -8.537 1.00 81.12 303 ARG A CA 1
ATOM 2263 C C . ARG A 1 303 ? -20.621 9.958 -9.316 1.00 81.12 303 ARG A C 1
ATOM 2265 O O . ARG A 1 303 ? -21.045 8.959 -8.729 1.00 81.12 303 ARG A O 1
ATOM 2272 N N . LYS A 1 304 ? -20.906 10.233 -10.592 1.00 82.25 304 LYS A N 1
ATOM 2273 C CA . LYS A 1 304 ? -21.716 9.359 -11.438 1.00 82.25 304 LYS A CA 1
ATOM 2274 C C . LYS A 1 304 ? -21.012 8.013 -11.589 1.00 82.25 304 LYS A C 1
ATOM 2276 O O . LYS A 1 304 ? -19.897 7.944 -12.096 1.00 82.25 304 LYS A O 1
ATOM 2281 N N . SER A 1 305 ? -21.678 6.947 -11.150 1.00 75.75 305 SER A N 1
ATOM 2282 C CA . SER A 1 305 ? -21.196 5.588 -11.367 1.00 75.75 305 SER A CA 1
ATOM 2283 C C . SER A 1 305 ? -21.168 5.266 -12.850 1.00 75.75 305 SER A C 1
ATOM 2285 O O . SER A 1 305 ? -22.086 5.618 -13.596 1.00 75.75 305 SER A O 1
ATOM 2287 N N . MET A 1 306 ? -20.175 4.497 -13.240 1.00 82.44 306 MET A N 1
ATOM 2288 C CA . MET A 1 306 ? -20.104 3.892 -14.552 1.00 82.44 306 MET A CA 1
ATOM 2289 C C . MET A 1 306 ? -20.694 2.488 -14.495 1.00 82.44 306 MET A C 1
ATOM 2291 O O . MET A 1 306 ? -20.392 1.734 -13.574 1.00 82.44 306 MET A O 1
ATOM 2295 N N . ILE A 1 307 ? -21.513 2.130 -15.481 1.00 78.88 307 ILE A N 1
ATOM 2296 C CA . ILE A 1 307 ? -22.126 0.806 -15.579 1.00 78.88 307 ILE A CA 1
ATOM 2297 C C . ILE A 1 307 ? -21.559 0.088 -16.805 1.00 78.88 307 ILE A C 1
ATOM 2299 O O . ILE A 1 307 ? -21.643 0.611 -17.913 1.00 78.88 307 ILE A O 1
ATOM 2303 N N . ILE A 1 308 ? -21.003 -1.106 -16.607 1.00 74.38 308 ILE A N 1
ATOM 2304 C CA . ILE A 1 308 ? -20.550 -2.001 -17.677 1.00 74.38 308 ILE A CA 1
ATOM 2305 C C . ILE A 1 308 ? -21.511 -3.187 -17.748 1.00 74.38 308 ILE A C 1
ATOM 2307 O O . ILE A 1 308 ? -21.770 -3.843 -16.740 1.00 74.38 308 ILE A O 1
ATOM 2311 N N . GLU A 1 309 ? -22.030 -3.483 -18.936 1.00 73.00 309 GLU A N 1
ATOM 2312 C CA . GLU A 1 309 ? -22.925 -4.621 -19.167 1.00 73.00 309 GLU A CA 1
ATOM 2313 C C . GLU A 1 309 ? -22.184 -5.751 -19.901 1.00 73.00 309 GLU A C 1
ATOM 2315 O O . GLU A 1 309 ? -21.477 -5.525 -20.892 1.00 73.00 309 GLU A O 1
ATOM 2320 N N . ARG A 1 310 ? -22.323 -6.984 -19.399 1.00 67.44 310 ARG A N 1
ATOM 2321 C CA . ARG A 1 310 ? -21.772 -8.204 -20.010 1.00 67.44 310 ARG A CA 1
ATOM 2322 C C . ARG A 1 310 ? -22.778 -9.342 -19.870 1.00 67.44 310 ARG A C 1
ATOM 2324 O O . ARG A 1 310 ? -23.085 -9.795 -18.766 1.00 67.44 310 ARG A O 1
ATOM 2331 N N . GLY A 1 311 ? -23.308 -9.799 -21.004 1.00 70.56 311 GLY A N 1
ATOM 2332 C CA . GLY A 1 311 ? -24.403 -10.767 -21.029 1.00 70.56 311 GLY A CA 1
ATOM 2333 C C . GLY A 1 311 ? -25.635 -10.221 -20.303 1.00 70.56 311 GLY A C 1
ATOM 2334 O O . GLY A 1 311 ? -26.088 -9.121 -20.593 1.00 70.56 311 GLY A O 1
ATOM 2335 N N . VAL A 1 312 ? -26.158 -10.976 -19.334 1.00 66.50 312 VAL A N 1
ATOM 2336 C CA . VAL A 1 312 ? -27.330 -10.583 -18.525 1.00 66.50 312 VAL A CA 1
ATOM 2337 C C . VAL A 1 312 ? -26.970 -9.808 -17.248 1.00 66.50 312 VAL A C 1
ATOM 2339 O O . VAL A 1 312 ? -27.853 -9.490 -16.454 1.00 66.50 312 VAL A O 1
ATOM 2342 N N . ARG A 1 313 ? -25.679 -9.539 -17.003 1.00 59.56 313 ARG A N 1
ATOM 2343 C CA . ARG A 1 313 ? -25.187 -8.918 -15.763 1.00 59.56 313 ARG A CA 1
ATOM 2344 C C . ARG A 1 313 ? -24.721 -7.481 -16.006 1.00 59.56 313 ARG A C 1
ATOM 2346 O O . ARG A 1 313 ? -24.127 -7.176 -17.040 1.00 59.56 313 ARG A O 1
ATOM 2353 N N . LYS A 1 314 ? -24.963 -6.615 -15.016 1.00 66.94 314 LYS A N 1
ATOM 2354 C CA . LYS A 1 314 ? -24.507 -5.217 -14.982 1.00 66.94 314 LYS A CA 1
ATOM 2355 C C . LYS A 1 314 ? -23.541 -5.014 -13.819 1.00 66.94 314 LYS A C 1
ATOM 2357 O O . LYS A 1 314 ? -23.812 -5.469 -12.710 1.00 66.94 314 LYS A O 1
ATOM 2362 N N . TYR A 1 315 ? -22.451 -4.304 -14.073 1.00 67.06 315 TYR A N 1
ATOM 2363 C CA . TYR A 1 315 ? -21.375 -4.042 -13.126 1.00 67.06 315 TYR A CA 1
ATOM 2364 C C . TYR A 1 315 ? -21.239 -2.539 -12.923 1.00 67.06 315 TYR A C 1
ATOM 2366 O O . TYR A 1 315 ? -20.949 -1.814 -13.871 1.00 67.06 315 TYR A O 1
ATOM 2374 N N . GLY A 1 316 ? -21.491 -2.069 -11.703 1.00 70.94 316 GLY A N 1
ATOM 2375 C CA . GLY A 1 316 ? -21.379 -0.659 -11.350 1.00 70.94 316 GLY A CA 1
ATOM 2376 C C . GLY A 1 316 ? -20.038 -0.344 -10.700 1.00 70.94 316 GLY A C 1
ATOM 2377 O O . GLY A 1 316 ? -19.653 -0.991 -9.730 1.00 70.94 316 GLY A O 1
ATOM 2378 N N . PHE A 1 317 ? -19.359 0.681 -11.201 1.00 72.06 317 PHE A N 1
ATOM 2379 C CA . PHE A 1 317 ? -18.064 1.133 -10.710 1.00 72.06 317 PHE A CA 1
ATOM 2380 C C . PHE A 1 317 ? -18.140 2.588 -10.272 1.00 72.06 317 PHE A C 1
ATOM 2382 O O . PHE A 1 317 ? -18.724 3.441 -10.942 1.00 72.06 317 PHE A O 1
ATOM 2389 N N . LEU A 1 318 ? -17.543 2.852 -9.114 1.00 78.25 318 LEU A N 1
ATOM 2390 C CA . LEU A 1 318 ? -17.493 4.153 -8.467 1.00 78.25 318 LEU A CA 1
ATOM 2391 C C . LEU A 1 318 ? -16.078 4.376 -7.961 1.00 78.25 318 LEU A C 1
ATOM 2393 O O . LEU A 1 318 ? -15.552 3.563 -7.201 1.00 78.25 318 LEU A O 1
ATOM 2397 N N . GLN A 1 319 ? -15.510 5.525 -8.291 1.00 77.50 319 GLN A N 1
ATOM 2398 C CA . GLN A 1 319 ? -14.233 5.954 -7.745 1.00 77.50 319 GLN A CA 1
ATOM 2399 C C . GLN A 1 319 ? -14.360 7.370 -7.195 1.00 77.50 319 GLN A C 1
ATOM 2401 O O . GLN A 1 319 ? -15.130 8.175 -7.716 1.00 77.50 319 GLN A O 1
ATOM 2406 N N . ARG A 1 320 ? -13.682 7.644 -6.080 1.00 75.62 320 ARG A N 1
ATOM 2407 C CA . ARG A 1 320 ? -13.737 8.922 -5.365 1.00 75.62 320 ARG A CA 1
ATOM 2408 C C . ARG A 1 320 ? -12.381 9.191 -4.729 1.00 75.62 320 ARG A C 1
ATOM 2410 O O . ARG A 1 320 ? -11.781 8.258 -4.204 1.00 75.62 320 ARG A O 1
ATOM 2417 N N . THR A 1 321 ? -11.985 10.455 -4.715 1.00 68.25 321 THR A N 1
ATOM 2418 C CA . THR A 1 321 ? -10.833 10.970 -3.972 1.00 68.25 321 THR A CA 1
ATOM 2419 C C . THR A 1 321 ? -11.318 11.915 -2.880 1.00 68.25 321 THR A C 1
ATOM 2421 O O . THR A 1 321 ? -12.386 12.515 -3.015 1.00 68.25 321 THR A O 1
ATOM 2424 N N . SER A 1 322 ? -10.560 12.006 -1.790 1.00 54.66 322 SER A N 1
ATOM 2425 C CA . SER A 1 322 ? -10.750 12.983 -0.711 1.00 54.66 322 SER A CA 1
ATOM 2426 C C . SER A 1 322 ? -9.786 14.170 -0.814 1.00 54.66 322 SER A C 1
ATOM 2428 O O . SER A 1 322 ? -9.730 14.974 0.107 1.00 54.66 322 SER A O 1
ATOM 2430 N N . VAL A 1 323 ? -8.985 14.237 -1.885 1.00 48.25 323 VAL A N 1
ATOM 2431 C CA . VAL A 1 323 ? -7.845 15.163 -2.026 1.00 48.25 323 VAL A CA 1
ATOM 2432 C C . VAL A 1 323 ? -8.208 16.459 -2.778 1.00 48.25 323 VAL A C 1
ATOM 2434 O O . VAL A 1 323 ? -7.343 17.298 -2.993 1.00 48.25 323 VAL A O 1
ATOM 2437 N N . TYR A 1 324 ? -9.480 16.691 -3.120 1.00 42.56 324 TYR A N 1
ATOM 2438 C CA . TYR A 1 324 ? -9.937 17.944 -3.742 1.00 42.56 324 TYR A CA 1
ATOM 2439 C C . TYR A 1 324 ? -11.281 18.401 -3.178 1.00 42.56 324 TYR A C 1
ATOM 2441 O O . TYR A 1 324 ? -12.181 17.535 -3.045 1.00 42.56 324 TYR A O 1
#

Radius of gyration: 23.93 Å; chains: 1; bounding box: 59×51×58 Å

Foldseek 3Di:
DDPDPPDPQKDWDWDWDQDPVLRWTKIKGFIAGNPPRHTFFQDADDDAVDPDDGDDIDIDQPRQFVSHPADGQQRLPDQWDFDQQPNDTWTWGWTRRNAIETEGAQVQLPHQLPDDPVVCVVDPSSVVSQLQSQLRSCCSSPQDVGSVCCCPSPNPPDHYHYDHPDDDPPPPPPDDPVPDDDDDDDDPDDQFEAEGEEDFQAPQPALCPRCVPCLVVLVVHPAYEYAYQAQCDDDPDDDDPPDDHRYHPLVSVLSNCVSSRHQAYEHADHHPPDLVSLVNSVVSCVVSVHHYEQDDPDPCRNQDWTWDDDDPDIDTDGDYYPPD

Secondary structure (DSSP, 8-state):
--TT---TTEEEEEEEEEETTTTEEEEEEEEEETTT--B--EEEEEETTEEEEE---EEE-GGGBT-SSSSSSSTTS-SSEEEEETTEEEEE-EEEESEEEEEEEGGGGT--S---HHHHHH-HHHHHHHHHHHHHHHHHTTS-SSGGGHHHHSSS-SEEEEE-----TT-------SS--------S----EEEEEEE--TT---HHHHSTTTHHHHHTSSEEEEEE-SEES--SS---TTS---EE-HHHHHHHHHHTTEEEEE--SS---SHHHHHHHHHHHHHHT--EES--SSHHHHHPPEEEEETTEEEEE----S--